Protein AF-A0ABD0WJK1-F1 (afdb_monomer)

pLDDT: mean 89.74, std 15.68, range [35.78, 98.94]

Nearest PDB structures (foldseek):
  4qwt-assembly2_B  TM=9.162E-01  e=4.579E-15  Plexaura homomalla
  4qwt-assembly1_A  TM=9.170E-01  e=8.207E-15  Plexaura homomalla
  3fg3-assembly2_B  TM=9.161E-01  e=9.126E-15  Plexaura homomalla
  8ghc-assembly1_A  TM=8.990E-01  e=7.226E-14  Homo sapiens
  8ghb-assembly1_A  TM=8.952E-01  e=1.228E-13  Homo sapiens

InterPro domains:
  IPR001024 PLAT/LH2 domain [PF01477] (22-124)
  IPR001024 PLAT/LH2 domain [PS50095] (20-136)
  IPR001024 PLAT/LH2 domain [SM00308] (20-133)
  IPR001885 Lipoxygenase, mammalian [PR00467] (29-46)
  IPR001885 Lipoxygenase, mammalian [PR00467] (79-98)
  IPR001885 Lipoxygenase, mammalian [PR00467] (155-169)
  IPR013819 Lipoxygenase, C-terminal [PS51393] (136-208)
  IPR036226 Lipoxigenase, C-terminal domain superfamily [SSF48484] (129-203)
  IPR036392 PLAT/LH2 domain superfamily [SSF49723] (19-128)
  IPR042062 Lipoxygenase, vertebrates, PLAT domain [cd01753] (20-133)
  IPR052970 Inner ear hair cell lipoxygenase homology domain-containing protein [PTHR45901] (19-122)

Organism: Umbra pygmaea (NCBI:txid75934)

Structure (mmCIF, N/CA/C/O backbone):
data_AF-A0ABD0WJK1-F1
#
_entry.id   AF-A0ABD0WJK1-F1
#
loop_
_atom_site.group_PDB
_atom_site.id
_atom_site.type_symbol
_atom_site.label_atom_id
_atom_site.label_alt_id
_atom_site.label_comp_id
_atom_site.label_asym_id
_atom_site.label_entity_id
_atom_site.label_seq_id
_atom_site.pdbx_PDB_ins_code
_atom_site.Cartn_x
_atom_site.Cartn_y
_atom_site.Cartn_z
_atom_site.occupancy
_atom_site.B_iso_or_equiv
_atom_site.auth_seq_id
_atom_site.auth_comp_id
_atom_site.auth_asym_id
_atom_site.auth_atom_id
_atom_site.pdbx_PDB_model_num
ATOM 1 N N . MET A 1 1 ? 28.583 21.537 18.495 1.00 35.78 1 MET A N 1
ATOM 2 C CA . MET A 1 1 ? 27.558 22.544 18.817 1.00 35.78 1 MET A CA 1
ATOM 3 C C . MET A 1 1 ? 26.371 22.174 17.958 1.00 35.78 1 MET A C 1
ATOM 5 O O . MET A 1 1 ? 26.466 22.276 16.746 1.00 35.78 1 MET A O 1
ATOM 9 N N . ILE A 1 2 ? 25.404 21.503 18.573 1.00 39.75 2 ILE A N 1
ATOM 10 C CA . ILE A 1 2 ? 24.250 20.910 17.902 1.00 39.75 2 ILE A CA 1
ATOM 11 C C . ILE A 1 2 ? 23.188 22.002 17.962 1.00 39.75 2 ILE A C 1
ATOM 13 O O . ILE A 1 2 ? 22.812 22.397 19.062 1.00 39.75 2 ILE A O 1
ATOM 17 N N . GLU A 1 3 ? 22.802 22.563 16.821 1.00 36.00 3 GLU A N 1
ATOM 18 C CA . GLU A 1 3 ? 21.609 23.402 16.768 1.00 36.00 3 GLU A CA 1
ATOM 19 C C . GLU A 1 3 ? 20.411 22.456 16.754 1.00 36.00 3 GLU A C 1
ATOM 21 O O . GLU A 1 3 ? 20.179 21.724 15.791 1.00 36.00 3 GLU A O 1
ATOM 26 N N . GLU A 1 4 ? 19.710 22.408 17.885 1.00 40.28 4 GLU A N 1
ATOM 27 C CA . GLU A 1 4 ? 18.357 21.879 17.964 1.00 40.28 4 GLU A CA 1
ATOM 28 C C . GLU A 1 4 ? 17.504 22.694 16.991 1.00 40.28 4 GLU A C 1
ATOM 30 O O . GLU A 1 4 ? 17.294 23.892 17.179 1.00 40.28 4 GLU A O 1
ATOM 35 N N . VAL A 1 5 ? 17.062 22.058 15.908 1.00 48.38 5 VAL A N 1
ATOM 36 C CA . VAL A 1 5 ? 16.078 22.661 15.015 1.00 48.38 5 VAL A CA 1
ATOM 37 C C . VAL A 1 5 ? 14.759 22.660 15.776 1.00 48.38 5 VAL A C 1
ATOM 39 O O . VAL A 1 5 ? 14.106 21.628 15.931 1.00 48.38 5 VAL A O 1
ATOM 42 N N . GLU A 1 6 ? 14.428 23.825 16.317 1.00 37.59 6 GLU A N 1
ATOM 43 C CA . GLU A 1 6 ? 13.176 24.121 16.992 1.00 37.59 6 GLU A CA 1
ATOM 44 C C . GLU A 1 6 ? 12.012 23.798 16.043 1.00 37.59 6 GLU A C 1
ATOM 46 O O . GLU A 1 6 ? 11.895 24.354 14.952 1.00 37.59 6 GLU A O 1
ATOM 51 N N . ASN A 1 7 ? 11.190 22.825 16.439 1.00 41.41 7 ASN A N 1
ATOM 52 C CA . ASN A 1 7 ? 10.003 22.391 15.712 1.00 41.41 7 ASN A CA 1
ATOM 53 C C . ASN A 1 7 ? 8.966 23.532 15.738 1.00 41.41 7 ASN A C 1
ATOM 55 O O . ASN A 1 7 ? 8.460 23.842 16.823 1.00 41.41 7 ASN A O 1
ATOM 59 N N . PRO A 1 8 ? 8.650 24.191 14.607 1.00 44.12 8 PRO A N 1
ATOM 60 C CA . PRO A 1 8 ? 7.756 25.335 14.622 1.00 44.12 8 PRO A CA 1
ATOM 61 C C . PRO A 1 8 ? 6.314 24.853 14.824 1.00 44.12 8 PRO A C 1
ATOM 63 O O . PRO A 1 8 ? 5.726 24.212 13.962 1.00 44.12 8 PRO A O 1
ATOM 66 N N . GLU A 1 9 ? 5.763 25.173 15.994 1.00 42.53 9 GLU A N 1
ATOM 67 C CA . GLU A 1 9 ? 4.328 25.270 16.282 1.00 42.53 9 GLU A CA 1
ATOM 68 C C . GLU A 1 9 ? 3.453 24.039 15.944 1.00 42.53 9 GLU A C 1
ATOM 70 O O . GLU A 1 9 ? 2.775 23.946 14.927 1.00 42.53 9 GLU A O 1
ATOM 75 N N . GLY A 1 10 ? 3.316 23.140 16.921 1.00 40.31 10 GLY A N 1
ATOM 76 C CA . GLY A 1 10 ? 2.085 23.134 17.723 1.00 40.31 10 GLY A CA 1
ATOM 77 C C . GLY A 1 10 ? 0.726 22.906 17.042 1.00 40.31 10 GLY A C 1
ATOM 78 O O . GLY A 1 10 ? -0.287 23.262 17.641 1.00 40.31 10 GLY A O 1
ATOM 79 N N . ALA A 1 11 ? 0.636 22.273 15.873 1.00 38.97 11 ALA A N 1
ATOM 80 C CA . ALA A 1 11 ? -0.632 21.710 15.403 1.00 38.97 11 ALA A CA 1
ATOM 81 C C . ALA A 1 11 ? -0.920 20.393 16.144 1.00 38.97 11 ALA A C 1
ATOM 83 O O . ALA A 1 11 ? -0.820 19.301 15.586 1.00 38.97 11 ALA A O 1
ATOM 84 N N . ARG A 1 12 ? -1.255 20.488 17.436 1.00 44.84 12 ARG A N 1
ATOM 85 C CA . ARG A 1 12 ? -1.846 19.367 18.169 1.00 44.84 12 ARG A CA 1
ATOM 86 C C . ARG A 1 12 ? -3.175 19.071 17.480 1.00 44.84 12 ARG A C 1
ATOM 88 O O . ARG A 1 12 ? -4.106 19.873 17.569 1.00 44.84 12 ARG A O 1
ATOM 95 N N . SER A 1 13 ? -3.229 17.965 16.739 1.00 48.16 13 SER A N 1
ATOM 96 C CA . SER A 1 13 ? -4.471 17.375 16.238 1.00 48.16 13 SER A CA 1
ATOM 97 C C . SER A 1 13 ? -5.515 17.463 17.352 1.00 48.16 13 SER A C 1
ATOM 99 O O . SER A 1 13 ? -5.144 17.218 18.504 1.00 48.16 13 SER A O 1
ATOM 101 N N . PRO A 1 14 ? -6.774 17.853 17.080 1.00 49.84 14 PRO A N 1
ATOM 102 C CA . PRO A 1 14 ? -7.757 17.960 18.148 1.00 49.84 14 PRO A CA 1
ATOM 103 C C . PRO A 1 14 ? -7.774 16.631 18.907 1.00 49.84 14 PRO A C 1
ATOM 105 O O . PRO A 1 14 ? -7.831 15.581 18.265 1.00 49.84 14 PRO A O 1
ATOM 108 N N . ASP A 1 15 ? -7.661 16.680 20.239 1.00 62.06 15 ASP A N 1
ATOM 109 C CA . ASP A 1 15 ? -7.730 15.504 21.114 1.00 62.06 15 ASP A CA 1
ATOM 110 C C . ASP A 1 15 ? -9.172 14.954 21.051 1.00 62.06 15 ASP A C 1
ATOM 112 O O . ASP A 1 15 ? -9.976 15.118 21.972 1.00 62.06 15 ASP A O 1
ATOM 116 N N . TYR A 1 16 ? -9.552 14.360 19.917 1.00 63.91 16 TYR A N 1
ATOM 117 C CA . TYR A 1 16 ? -10.787 13.610 19.789 1.00 63.91 16 TYR A CA 1
ATOM 118 C C . TYR A 1 16 ? -10.615 12.326 20.601 1.00 63.91 16 TYR A C 1
ATOM 120 O O . TYR A 1 16 ? -9.619 11.617 20.430 1.00 63.91 16 TYR A O 1
ATOM 128 N N . PRO A 1 17 ? -11.550 12.006 21.508 1.00 82.38 17 PRO A N 1
ATOM 129 C CA . PRO A 1 17 ? -11.426 10.813 22.327 1.00 82.38 17 PRO A CA 1
ATOM 130 C C . PRO A 1 17 ? -11.389 9.569 21.430 1.00 82.38 17 PRO A C 1
ATOM 132 O O . PRO A 1 17 ? -12.274 9.366 20.599 1.00 82.38 17 PRO A O 1
ATOM 135 N N . CYS A 1 18 ? -10.364 8.730 21.612 1.00 87.56 18 CYS A N 1
ATOM 136 C CA . CYS A 1 18 ? -10.243 7.445 20.927 1.00 87.56 18 CYS A CA 1
ATOM 137 C C . CYS A 1 18 ? -11.408 6.539 21.342 1.00 87.56 18 CYS A C 1
ATOM 139 O O . CYS A 1 18 ? -11.415 5.982 22.441 1.00 87.56 18 CYS A O 1
ATOM 141 N N . GLN A 1 19 ? -12.415 6.416 20.478 1.00 90.50 19 GLN A N 1
ATOM 142 C CA . GLN A 1 19 ? -13.594 5.596 20.749 1.00 90.50 19 GLN A CA 1
ATOM 143 C C . GLN A 1 19 ? -13.359 4.133 20.352 1.00 90.50 19 GLN A C 1
ATOM 145 O O . GLN A 1 19 ? -13.916 3.220 20.963 1.00 90.50 19 GLN A O 1
ATOM 150 N N . MET A 1 20 ? -12.551 3.903 19.317 1.00 95.00 20 MET A N 1
A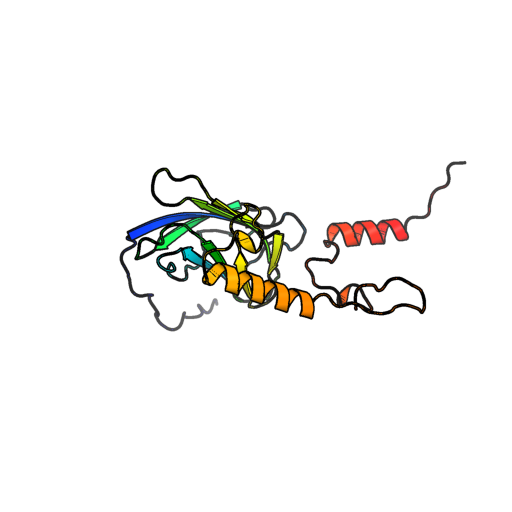TOM 151 C CA . MET A 1 20 ? -12.253 2.584 18.762 1.00 95.00 20 MET A CA 1
ATOM 152 C C . MET A 1 20 ? -10.740 2.457 18.531 1.00 95.00 20 MET A C 1
ATOM 154 O O . MET A 1 20 ? -10.181 3.240 17.767 1.00 95.00 20 MET A O 1
ATOM 158 N N . GLU A 1 21 ? -10.092 1.468 19.154 1.00 96.94 21 GLU A N 1
ATOM 159 C CA . GLU A 1 21 ? -8.669 1.146 18.944 1.00 96.94 21 GLU A CA 1
ATOM 160 C C . GLU A 1 21 ? -8.535 -0.058 17.997 1.00 96.94 21 GLU A C 1
ATOM 162 O O . GLU A 1 21 ? -9.055 -1.142 18.271 1.00 96.94 21 GLU A O 1
ATOM 167 N N . TYR A 1 22 ? -7.816 0.128 16.894 1.00 98.31 22 TYR A N 1
ATOM 168 C CA . TYR A 1 22 ? -7.462 -0.911 15.932 1.00 98.31 22 TYR A CA 1
ATOM 169 C C . TYR A 1 22 ? -5.986 -1.257 16.104 1.00 98.31 22 TYR A C 1
ATOM 171 O O . TYR A 1 22 ? -5.146 -0.358 16.193 1.00 98.31 22 TYR A O 1
ATOM 179 N N . LYS A 1 23 ? -5.655 -2.550 16.101 1.00 98.50 23 LYS A N 1
ATOM 180 C CA . LYS A 1 23 ? -4.252 -2.978 16.014 1.00 98.50 23 LYS A CA 1
ATOM 181 C C . LYS A 1 23 ? -3.894 -3.143 14.549 1.00 98.50 23 LYS A C 1
ATOM 183 O O . LYS A 1 23 ? -4.594 -3.857 13.829 1.00 98.50 23 LYS A O 1
ATOM 188 N N . VAL A 1 24 ? -2.841 -2.468 14.121 1.00 98.81 24 VAL A N 1
ATOM 189 C CA . VAL A 1 24 ? -2.378 -2.462 12.737 1.00 98.81 24 VAL A CA 1
ATOM 190 C C . VAL A 1 24 ? -0.992 -3.072 12.696 1.00 98.81 24 VAL A C 1
ATOM 192 O O . VAL A 1 24 ? -0.121 -2.605 13.413 1.00 98.81 24 VAL A O 1
ATOM 195 N N . THR A 1 25 ? -0.781 -4.063 11.839 1.00 98.88 25 THR A N 1
ATOM 196 C CA . THR A 1 25 ? 0.551 -4.613 11.572 1.00 98.88 25 THR A CA 1
ATOM 197 C C . THR A 1 25 ? 0.947 -4.265 10.148 1.00 98.88 25 THR A C 1
ATOM 199 O O . THR A 1 25 ? 0.184 -4.530 9.217 1.00 98.88 25 THR A O 1
ATOM 202 N N . VAL A 1 26 ? 2.139 -3.713 9.947 1.00 98.88 26 VAL A N 1
ATOM 203 C CA . VAL A 1 26 ? 2.673 -3.384 8.621 1.00 98.88 26 VAL A CA 1
ATOM 204 C C . VAL A 1 26 ? 3.904 -4.235 8.350 1.00 98.88 26 VAL A C 1
ATOM 206 O O . VAL A 1 26 ? 4.831 -4.271 9.149 1.00 98.88 26 VAL A O 1
ATOM 209 N N . ALA A 1 27 ? 3.925 -4.927 7.213 1.00 98.81 27 ALA A N 1
ATOM 210 C CA . ALA A 1 27 ? 5.060 -5.750 6.816 1.00 98.81 27 ALA A CA 1
ATOM 211 C C . ALA A 1 27 ? 5.844 -5.099 5.675 1.00 98.81 27 ALA A C 1
ATOM 213 O O . ALA A 1 27 ? 5.331 -4.937 4.565 1.00 98.81 27 ALA A O 1
ATOM 214 N N . THR A 1 28 ? 7.121 -4.819 5.916 1.00 98.81 28 THR A N 1
ATOM 215 C CA . THR A 1 28 ? 8.045 -4.238 4.932 1.00 98.81 28 THR A CA 1
ATOM 216 C C . THR A 1 28 ? 8.764 -5.333 4.144 1.00 98.81 28 THR A C 1
ATOM 218 O O . THR A 1 28 ? 9.000 -6.428 4.659 1.00 98.81 28 THR A O 1
ATOM 221 N N . GLY A 1 29 ? 9.062 -5.085 2.866 1.00 97.88 29 GLY A N 1
ATOM 222 C CA . GLY A 1 29 ? 9.718 -6.024 1.952 1.00 97.88 29 GLY A CA 1
ATOM 223 C C . GLY A 1 29 ? 11.079 -6.499 2.438 1.00 97.88 29 GLY A C 1
ATOM 224 O O . GLY A 1 29 ? 11.726 -5.837 3.240 1.00 97.88 29 GLY A O 1
ATOM 225 N N . THR A 1 30 ? 11.539 -7.639 1.933 1.00 96.06 30 THR A N 1
ATOM 226 C CA . THR A 1 30 ? 12.822 -8.242 2.328 1.00 96.06 30 THR A CA 1
ATOM 227 C C . THR A 1 30 ? 13.960 -7.961 1.356 1.00 96.06 30 THR A C 1
ATOM 229 O O . THR A 1 30 ? 15.092 -8.315 1.671 1.00 96.06 30 THR A O 1
ATOM 232 N N . SER A 1 31 ? 13.681 -7.366 0.198 1.00 92.75 31 SER A N 1
ATOM 233 C CA . SER A 1 31 ? 14.684 -7.027 -0.815 1.00 92.75 31 SER A CA 1
ATOM 234 C C . SER A 1 31 ? 15.557 -5.854 -0.355 1.00 92.75 31 SER A C 1
ATOM 236 O O . SER A 1 31 ? 15.192 -5.110 0.556 1.00 92.75 31 SER A O 1
ATOM 238 N N . GLU A 1 32 ? 16.729 -5.673 -0.956 1.00 90.81 32 GLU A N 1
ATOM 239 C CA . GLU A 1 32 ? 17.551 -4.485 -0.702 1.00 90.81 32 GLU A CA 1
ATOM 240 C C . GLU A 1 32 ? 16.777 -3.183 -0.943 1.00 90.81 32 GLU A C 1
ATOM 242 O O . GLU A 1 32 ? 15.991 -3.077 -1.884 1.00 90.81 32 GLU A O 1
ATOM 247 N N . TYR A 1 33 ? 17.020 -2.188 -0.082 1.00 92.69 33 TYR A N 1
ATOM 248 C CA . TYR A 1 33 ? 16.379 -0.865 -0.117 1.00 92.69 33 TYR A CA 1
ATOM 249 C C . TYR A 1 33 ? 14.848 -0.882 -0.019 1.00 92.69 33 TYR A C 1
ATOM 251 O O . TYR A 1 33 ? 14.195 0.070 -0.425 1.00 92.69 33 TYR A O 1
ATOM 259 N N . SER A 1 34 ? 14.262 -1.952 0.521 1.00 96.38 34 SER A N 1
ATOM 260 C CA . SER A 1 34 ? 12.817 -2.045 0.740 1.00 96.38 34 SER A CA 1
ATOM 261 C C . SER A 1 34 ? 12.310 -1.233 1.932 1.00 96.38 34 SER A C 1
ATOM 263 O O . SER A 1 34 ? 11.103 -1.021 2.020 1.00 96.38 34 SER A O 1
ATOM 265 N N . GLY A 1 35 ? 13.193 -0.863 2.864 1.00 97.56 35 GLY A N 1
ATOM 266 C CA . GLY A 1 35 ? 12.863 -0.098 4.066 1.00 97.56 35 GLY A CA 1
ATOM 267 C C . GLY A 1 35 ? 12.898 1.410 3.845 1.00 97.56 35 GLY A C 1
ATOM 268 O O . GLY A 1 35 ? 13.436 1.872 2.845 1.00 97.56 35 GLY A O 1
ATOM 269 N N . THR A 1 36 ? 12.337 2.159 4.793 1.00 97.62 36 THR A N 1
ATOM 270 C CA . THR A 1 36 ? 12.160 3.616 4.691 1.00 97.62 36 THR A CA 1
ATOM 271 C C . THR A 1 36 ? 12.408 4.312 6.021 1.00 97.62 36 THR A C 1
ATOM 273 O O . THR A 1 36 ? 12.036 3.787 7.064 1.00 97.62 36 THR A O 1
ATOM 276 N N . ASN A 1 37 ? 12.968 5.521 5.967 1.00 96.12 37 ASN A N 1
ATOM 277 C CA . ASN A 1 37 ? 13.003 6.469 7.091 1.00 96.12 37 ASN A CA 1
ATOM 278 C C . ASN A 1 37 ? 12.019 7.643 6.901 1.00 96.12 37 ASN A C 1
ATOM 280 O O . ASN A 1 37 ? 12.018 8.595 7.681 1.00 96.12 37 ASN A O 1
ATOM 284 N N . ASN A 1 38 ? 11.230 7.623 5.825 1.00 97.19 38 ASN A N 1
ATOM 285 C CA . ASN A 1 38 ? 10.188 8.604 5.551 1.00 97.19 38 ASN A CA 1
ATOM 286 C C . ASN A 1 38 ? 8.924 8.349 6.377 1.00 97.19 38 ASN A C 1
ATOM 288 O O . ASN A 1 38 ? 8.666 7.233 6.824 1.00 97.19 38 ASN A O 1
ATOM 292 N N . TYR A 1 39 ? 8.107 9.389 6.538 1.00 97.69 39 TYR A N 1
ATOM 293 C CA . TYR A 1 39 ? 6.878 9.308 7.314 1.00 97.69 39 TYR A CA 1
ATOM 294 C C . TYR A 1 39 ? 5.829 8.463 6.607 1.00 97.69 39 TYR A C 1
ATOM 296 O O . TYR A 1 39 ? 5.482 8.727 5.452 1.00 97.69 39 TYR A O 1
ATOM 304 N N . ILE A 1 40 ? 5.274 7.494 7.333 1.00 98.56 40 ILE A N 1
ATOM 305 C CA . ILE A 1 40 ? 4.140 6.695 6.883 1.00 98.56 40 ILE A CA 1
ATOM 306 C C . ILE A 1 40 ? 2.917 7.083 7.699 1.00 98.56 40 ILE A C 1
ATOM 308 O O . ILE A 1 40 ? 2.896 6.975 8.923 1.00 98.56 40 ILE A O 1
ATOM 312 N N . TYR A 1 41 ? 1.872 7.511 7.006 1.00 98.75 41 TYR A N 1
ATOM 313 C CA . TYR A 1 41 ? 0.573 7.752 7.606 1.00 98.75 41 TYR A CA 1
ATOM 314 C C . TYR A 1 41 ? -0.420 6.698 7.154 1.00 98.75 41 TYR A C 1
ATOM 316 O O . TYR A 1 41 ? -0.388 6.247 6.008 1.00 98.75 41 TYR A O 1
ATOM 324 N N . ILE A 1 42 ? -1.354 6.372 8.038 1.00 98.88 42 ILE A N 1
ATOM 325 C CA . ILE A 1 42 ? -2.463 5.475 7.755 1.00 98.88 42 ILE A CA 1
ATOM 326 C C . ILE A 1 42 ? -3.806 6.168 7.984 1.00 98.88 42 ILE A C 1
ATOM 328 O O . ILE A 1 42 ? -3.967 7.022 8.858 1.00 98.88 42 ILE A O 1
ATOM 332 N N . THR A 1 43 ? -4.798 5.779 7.191 1.00 98.81 43 THR A N 1
ATOM 333 C CA . THR A 1 43 ? -6.212 6.069 7.438 1.00 98.81 43 THR A CA 1
ATOM 334 C C . THR A 1 43 ? -7.029 4.811 7.171 1.00 98.81 43 THR A C 1
ATOM 336 O O . THR A 1 43 ? -6.925 4.206 6.101 1.00 98.81 43 THR A O 1
ATOM 339 N N . LEU A 1 44 ? -7.846 4.407 8.141 1.00 98.75 44 LEU A N 1
ATOM 340 C CA . LEU A 1 44 ? -8.752 3.269 8.019 1.00 98.75 44 LEU A CA 1
ATOM 341 C C . LEU A 1 44 ? -10.081 3.755 7.444 1.00 98.75 44 LEU A C 1
ATOM 343 O O . LEU A 1 44 ? -10.719 4.636 8.015 1.00 98.75 44 LEU A O 1
ATOM 347 N N . VAL A 1 45 ? -10.514 3.186 6.321 1.00 98.50 45 VAL A N 1
ATOM 348 C CA . VAL A 1 45 ? -11.741 3.597 5.628 1.00 98.50 45 VAL A CA 1
ATOM 349 C C . VAL A 1 45 ? -12.785 2.501 5.785 1.00 98.50 45 VAL A C 1
ATOM 351 O O . VAL A 1 45 ? -12.642 1.418 5.215 1.00 98.50 45 VAL A O 1
ATOM 354 N N . GLY A 1 46 ? -13.845 2.777 6.540 1.00 97.50 46 GLY A N 1
ATOM 355 C CA . GLY A 1 46 ? -14.981 1.878 6.721 1.00 97.50 46 GLY A CA 1
ATOM 356 C C . GLY A 1 46 ? -16.255 2.362 6.031 1.00 97.50 46 GLY A C 1
ATOM 357 O O . GLY A 1 46 ? -16.300 3.420 5.399 1.00 97.50 46 GLY A O 1
ATOM 358 N N . GLU A 1 47 ? -17.321 1.574 6.148 1.00 96.38 47 GLU A N 1
ATOM 359 C CA . GLU A 1 47 ? -18.640 1.925 5.603 1.00 96.38 47 GLU A CA 1
ATOM 360 C C . GLU A 1 47 ? -19.249 3.180 6.241 1.00 96.38 47 GLU A C 1
ATOM 362 O O . GLU A 1 47 ? -19.987 3.908 5.577 1.00 96.38 47 GLU A O 1
ATOM 367 N N . LYS A 1 48 ? -18.957 3.433 7.521 1.00 96.25 48 LYS A N 1
ATOM 368 C CA . LYS A 1 48 ? -19.570 4.519 8.304 1.00 96.25 48 LYS A CA 1
ATOM 369 C C . LYS A 1 48 ? -18.712 5.780 8.388 1.00 96.25 48 LYS A C 1
ATOM 371 O O . LYS A 1 48 ? -19.179 6.785 8.913 1.00 96.25 48 LYS A O 1
ATOM 376 N N . GLY A 1 49 ? -17.482 5.738 7.887 1.00 96.19 49 GLY A N 1
ATOM 377 C CA . GLY A 1 49 ? -16.563 6.867 7.947 1.00 96.19 49 GLY A CA 1
ATOM 378 C C . GLY A 1 49 ? -15.108 6.446 7.816 1.00 96.19 49 GLY A C 1
ATOM 379 O O . GLY A 1 49 ? -14.800 5.322 7.422 1.00 96.19 49 GLY A O 1
ATOM 380 N N . GLU A 1 50 ? -14.218 7.373 8.137 1.00 98.06 50 GLU A N 1
ATOM 381 C CA . GLU A 1 50 ? -12.770 7.190 8.079 1.00 98.06 50 GLU A CA 1
ATOM 382 C C . GLU A 1 50 ? -12.186 7.515 9.451 1.00 98.06 50 GLU A C 1
ATOM 384 O O . GLU A 1 50 ? -12.737 8.358 10.162 1.00 98.06 50 GLU A O 1
ATOM 389 N N . SER A 1 51 ? -11.108 6.831 9.834 1.00 98.19 51 SER A N 1
ATOM 390 C CA . SER A 1 51 ? -10.334 7.239 11.005 1.00 98.19 51 SER A CA 1
ATOM 391 C C . SER A 1 51 ? -9.653 8.580 10.742 1.00 98.19 51 SER A C 1
ATOM 393 O O . SER A 1 51 ? -9.551 9.052 9.607 1.00 98.19 51 SER A O 1
ATOM 395 N N . GLU A 1 52 ? -9.097 9.167 11.789 1.00 97.06 52 GLU A N 1
ATOM 396 C CA . GLU A 1 52 ? -8.117 10.228 11.646 1.00 97.06 52 GLU A CA 1
ATOM 397 C C . GLU A 1 52 ? -6.881 9.725 10.874 1.00 97.06 52 GLU A C 1
ATOM 399 O O . GLU A 1 52 ? -6.574 8.526 10.847 1.00 97.06 52 GLU A O 1
ATOM 404 N N . LYS A 1 53 ? -6.162 10.656 10.235 1.00 97.69 53 LYS A N 1
ATOM 405 C CA . LYS A 1 53 ? -4.847 10.379 9.648 1.00 97.69 53 LYS A CA 1
ATOM 406 C C . LYS A 1 53 ? -3.843 10.218 10.788 1.00 97.69 53 LYS A C 1
ATOM 408 O O . LYS A 1 53 ? -3.546 11.183 11.489 1.00 97.69 53 LYS A O 1
ATOM 413 N N . THR A 1 54 ? -3.324 9.010 10.963 1.00 98.12 54 THR A N 1
ATOM 414 C CA . THR A 1 54 ? -2.395 8.666 12.045 1.00 98.12 54 THR A CA 1
ATOM 415 C C . THR A 1 54 ? -1.003 8.454 11.473 1.00 98.12 54 THR A C 1
ATOM 417 O O . THR A 1 54 ? -0.855 7.714 10.503 1.00 98.12 54 THR A O 1
ATOM 420 N N . ILE A 1 55 ? 0.007 9.105 12.052 1.00 97.94 55 ILE A N 1
ATOM 421 C CA . ILE A 1 55 ? 1.408 8.777 11.776 1.00 97.94 55 ILE A CA 1
ATOM 422 C C . ILE A 1 55 ? 1.743 7.444 12.447 1.00 97.94 55 ILE A C 1
ATOM 424 O O . ILE A 1 55 ? 1.381 7.222 13.603 1.00 97.94 55 ILE A O 1
ATOM 428 N N . LEU A 1 56 ? 2.372 6.544 11.703 1.00 98.31 56 LEU A N 1
ATOM 429 C CA . LEU A 1 56 ? 2.858 5.276 12.220 1.00 98.31 56 LEU A CA 1
ATOM 430 C C . LEU A 1 56 ? 4.303 5.469 12.671 1.00 98.31 56 LEU A C 1
ATOM 432 O O . LEU A 1 56 ? 5.195 5.579 11.835 1.00 98.31 56 LEU A O 1
ATOM 436 N N . ASP A 1 57 ? 4.487 5.579 13.981 1.00 96.56 57 ASP A N 1
ATOM 437 C CA . ASP A 1 57 ? 5.774 5.885 14.597 1.00 96.56 57 ASP A CA 1
ATOM 438 C C . ASP A 1 57 ? 5.824 5.257 15.995 1.00 96.56 57 ASP A C 1
ATOM 440 O O . ASP A 1 57 ? 4.974 5.530 16.852 1.00 96.56 57 ASP A O 1
ATOM 444 N N . ASN A 1 58 ? 6.791 4.375 16.201 1.00 94.31 58 ASN A N 1
ATOM 445 C CA . ASN A 1 58 ? 7.112 3.724 17.457 1.00 94.31 58 ASN A CA 1
ATOM 446 C C . ASN A 1 58 ? 8.492 4.189 17.942 1.00 94.31 58 ASN A C 1
ATOM 448 O O . ASN A 1 58 ? 9.350 4.587 17.158 1.00 94.31 58 ASN A O 1
ATOM 452 N N . PRO A 1 59 ? 8.788 4.060 19.246 1.00 92.38 59 PRO A N 1
ATOM 453 C CA . PRO A 1 59 ? 10.149 4.249 19.724 1.00 92.38 59 PRO A CA 1
ATOM 454 C C . PRO A 1 59 ? 11.110 3.252 19.055 1.00 92.38 59 PRO A C 1
ATOM 456 O O . PRO A 1 59 ? 11.039 2.050 19.313 1.00 92.38 59 PRO A O 1
ATOM 459 N N . GLY A 1 60 ? 12.042 3.754 18.245 1.00 92.06 60 GLY A N 1
ATOM 460 C CA . GLY A 1 60 ? 13.060 2.940 17.585 1.00 92.06 60 GLY A CA 1
ATOM 461 C C . GLY A 1 60 ? 13.088 3.151 16.077 1.00 92.06 60 GLY A C 1
ATOM 462 O O . GLY A 1 60 ? 12.925 4.269 15.602 1.00 92.06 60 GLY A O 1
ATOM 463 N N . LEU A 1 61 ? 13.381 2.077 15.343 1.00 92.88 61 LEU A N 1
ATOM 464 C CA . LEU A 1 61 ? 13.384 2.071 13.885 1.00 92.88 61 LEU A CA 1
ATOM 465 C C . LEU A 1 61 ? 12.159 1.304 13.394 1.00 92.88 61 LEU A C 1
ATOM 467 O O . LEU A 1 61 ? 12.079 0.093 13.599 1.00 92.88 61 LEU A O 1
ATOM 471 N N . ASP A 1 62 ? 11.251 2.000 12.725 1.00 96.94 62 ASP A N 1
ATOM 472 C CA . ASP A 1 62 ? 10.130 1.397 12.012 1.00 96.94 62 ASP A CA 1
ATOM 473 C C . ASP A 1 62 ? 10.491 1.104 10.553 1.00 96.94 62 ASP A C 1
ATOM 475 O O . ASP A 1 62 ? 11.468 1.627 10.012 1.00 96.94 62 ASP A O 1
ATOM 479 N N . PHE A 1 63 ? 9.696 0.254 9.901 1.00 98.19 63 PHE A N 1
ATOM 480 C CA . PHE A 1 63 ? 9.750 0.001 8.460 1.00 98.19 63 PHE A CA 1
ATOM 481 C C . PHE A 1 63 ? 11.132 -0.402 7.942 1.00 98.19 63 PHE A C 1
ATOM 483 O O . PHE A 1 63 ? 11.485 -0.155 6.784 1.00 98.19 63 PHE A O 1
ATOM 490 N N . CYS A 1 64 ? 11.921 -1.064 8.786 1.00 98.00 64 CYS A N 1
ATOM 491 C CA . CYS A 1 64 ? 13.192 -1.632 8.373 1.00 98.00 64 CYS A CA 1
ATOM 492 C C . CYS A 1 64 ? 12.971 -2.727 7.323 1.00 98.00 64 CYS A C 1
ATOM 494 O O . CYS A 1 64 ? 11.928 -3.385 7.266 1.00 98.00 64 CYS A O 1
ATOM 496 N N . ARG A 1 65 ? 13.992 -2.974 6.498 1.00 97.44 65 ARG A N 1
ATOM 497 C CA . ARG A 1 65 ? 13.996 -4.105 5.563 1.00 97.44 65 ARG A CA 1
ATOM 498 C C . ARG A 1 65 ? 13.627 -5.398 6.304 1.00 97.44 65 ARG A C 1
ATOM 500 O O . ARG A 1 65 ? 14.291 -5.792 7.257 1.00 97.44 65 ARG A O 1
ATOM 507 N N . GLY A 1 66 ? 12.578 -6.065 5.834 1.00 97.94 66 GLY A N 1
ATOM 508 C CA . GLY A 1 66 ? 12.062 -7.326 6.365 1.00 97.94 66 GLY A CA 1
ATOM 509 C C . GLY A 1 66 ? 11.236 -7.208 7.647 1.00 97.94 66 GLY A C 1
ATOM 510 O O . GLY A 1 66 ? 10.693 -8.226 8.082 1.00 97.94 66 GLY A O 1
ATOM 511 N N . ALA A 1 67 ? 11.105 -6.008 8.216 1.00 98.25 67 ALA A N 1
ATOM 512 C CA . ALA A 1 67 ? 10.398 -5.779 9.466 1.00 98.25 67 ALA A CA 1
ATOM 513 C C . A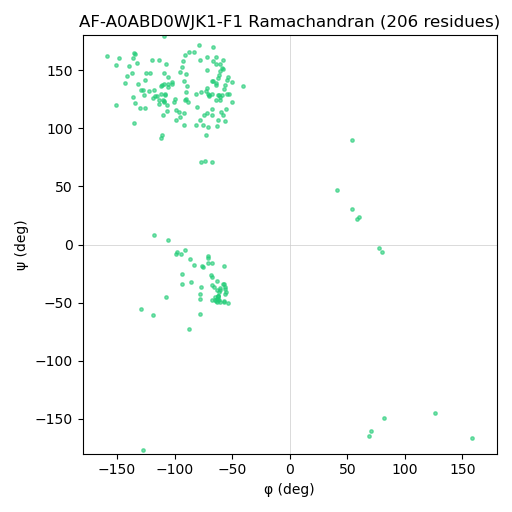LA A 1 67 ? 8.890 -6.035 9.352 1.00 98.25 67 ALA A C 1
ATOM 515 O O . ALA A 1 67 ? 8.292 -6.038 8.263 1.00 98.25 67 ALA A O 1
ATOM 516 N N . VAL A 1 68 ? 8.305 -6.292 10.517 1.00 98.56 68 VAL A N 1
ATOM 517 C CA . VAL A 1 68 ? 6.873 -6.439 10.747 1.00 98.56 68 VAL A CA 1
ATOM 518 C C . VAL A 1 68 ? 6.577 -5.644 12.009 1.00 98.56 68 VAL A C 1
ATOM 520 O O . VAL A 1 68 ? 6.927 -6.083 13.103 1.00 98.56 68 VAL A O 1
ATOM 523 N N . ASP A 1 69 ? 5.981 -4.474 11.827 1.00 98.69 69 ASP A N 1
ATOM 524 C CA . ASP A 1 69 ? 5.843 -3.462 12.868 1.00 98.69 69 ASP A CA 1
ATOM 525 C C . ASP A 1 69 ? 4.370 -3.323 13.270 1.00 98.69 69 ASP A C 1
ATOM 527 O O . ASP A 1 69 ? 3.481 -3.313 12.411 1.00 98.69 69 ASP A O 1
ATOM 531 N N . ASP A 1 70 ? 4.107 -3.244 14.575 1.00 98.44 70 ASP A N 1
ATOM 532 C CA . ASP A 1 70 ? 2.763 -3.158 15.148 1.00 98.44 70 ASP A CA 1
ATOM 533 C C . ASP A 1 70 ? 2.464 -1.746 15.659 1.00 98.44 70 ASP A C 1
ATOM 535 O O . ASP A 1 70 ? 3.275 -1.121 16.341 1.00 98.44 70 ASP A O 1
ATOM 539 N N . TYR A 1 71 ? 1.249 -1.274 15.396 1.00 98.56 71 TYR A N 1
ATOM 540 C CA . TYR A 1 71 ? 0.776 0.058 15.747 1.00 98.56 71 TYR A CA 1
ATOM 541 C C . TYR A 1 71 ? -0.636 0.016 16.317 1.00 98.56 71 TYR A C 1
ATOM 543 O O . TYR A 1 71 ? -1.423 -0.911 16.088 1.00 98.56 71 TYR A O 1
ATOM 551 N N . LYS A 1 72 ? -0.982 1.088 17.026 1.00 97.50 72 LYS A N 1
ATOM 552 C CA . LYS A 1 72 ? -2.344 1.366 17.471 1.00 97.50 72 LYS A CA 1
ATOM 553 C C . LYS A 1 72 ? -2.898 2.539 16.685 1.00 97.50 72 LYS A C 1
ATOM 555 O O . LYS A 1 72 ? -2.331 3.625 16.712 1.00 97.50 72 LYS A O 1
ATOM 560 N N . VAL A 1 73 ? -4.026 2.320 16.021 1.00 97.94 73 VAL A N 1
ATOM 561 C CA . VAL A 1 73 ? -4.743 3.366 15.290 1.00 97.94 73 VAL A CA 1
ATOM 562 C C . VAL A 1 73 ? -6.076 3.607 15.970 1.00 97.94 73 VAL A C 1
ATOM 564 O O . VAL A 1 73 ? -6.869 2.685 16.166 1.00 97.94 73 VAL A O 1
ATOM 567 N N . CYS A 1 74 ? -6.313 4.857 16.336 1.00 96.56 74 CYS A N 1
ATOM 568 C CA . CYS A 1 74 ? -7.547 5.288 16.964 1.00 96.56 74 CYS A CA 1
ATOM 569 C C . CYS A 1 74 ? -8.525 5.834 15.927 1.00 96.56 74 CYS A C 1
ATOM 571 O O . CYS A 1 74 ? -8.126 6.407 14.917 1.00 96.56 74 CYS A O 1
ATOM 573 N N . SER A 1 75 ? -9.812 5.654 16.202 1.00 96.75 75 SER A N 1
ATOM 574 C CA . SER A 1 75 ? -10.894 6.333 15.501 1.00 96.75 75 SER A CA 1
ATOM 575 C C . SER A 1 75 ? -11.835 6.966 16.515 1.00 96.75 75 SER A C 1
ATOM 577 O O . SER A 1 75 ? -12.250 6.304 17.477 1.00 96.75 75 SER A O 1
ATOM 579 N N . SER A 1 76 ? -12.201 8.227 16.291 1.00 95.94 76 SER A N 1
ATOM 580 C CA . SER A 1 76 ? -13.216 8.927 17.093 1.00 95.94 76 SER A CA 1
ATOM 581 C C . SER A 1 76 ? -14.643 8.425 16.859 1.00 95.94 76 SER A C 1
ATOM 583 O O . SER A 1 76 ? -15.539 8.764 17.627 1.00 95.94 76 SER A O 1
ATOM 585 N N . ILE A 1 77 ? -14.858 7.604 15.822 1.00 95.06 77 ILE A N 1
ATOM 586 C CA . ILE A 1 77 ? -16.157 7.016 15.474 1.00 95.06 77 ILE A CA 1
ATOM 587 C C . ILE A 1 77 ? -16.060 5.505 15.187 1.00 95.06 77 ILE A C 1
ATOM 589 O O . ILE A 1 77 ? -15.011 5.010 14.755 1.00 95.06 77 ILE A O 1
ATOM 593 N N . PRO A 1 78 ? -17.154 4.735 15.333 1.00 95.56 78 PRO A N 1
ATOM 594 C CA . PRO A 1 78 ? -17.224 3.370 14.819 1.00 95.56 78 PRO A CA 1
ATOM 595 C C . PRO A 1 78 ? -17.224 3.363 13.285 1.00 95.56 78 PRO A C 1
ATOM 597 O O . PRO A 1 78 ? -18.174 3.830 12.659 1.00 95.56 78 PRO A O 1
ATOM 600 N N . LEU A 1 79 ? -16.194 2.773 12.672 1.00 96.81 79 LEU A N 1
ATOM 601 C CA . LEU A 1 79 ? -16.016 2.767 11.211 1.00 96.81 79 LEU A CA 1
ATOM 602 C C . LEU A 1 79 ? -16.947 1.783 10.482 1.00 96.81 79 LEU A C 1
ATOM 604 O O . LEU A 1 79 ? -17.182 1.918 9.282 1.00 96.81 79 LEU A O 1
ATOM 608 N N . GLY A 1 80 ? -17.515 0.810 11.203 1.00 95.19 80 GLY A N 1
ATOM 609 C CA . GLY A 1 80 ? -18.210 -0.323 10.589 1.00 95.19 80 GLY A CA 1
ATOM 610 C C . GLY A 1 80 ? -17.229 -1.279 9.894 1.00 95.19 80 GLY A C 1
ATOM 611 O O . GLY A 1 80 ? -16.039 -1.261 10.213 1.00 95.19 80 GLY A O 1
ATOM 612 N N . PRO A 1 81 ? -17.707 -2.130 8.968 1.00 95.38 81 PRO A N 1
ATOM 613 C CA . PRO A 1 81 ? -16.834 -2.968 8.153 1.00 95.38 81 PRO A CA 1
ATOM 614 C C . PRO A 1 81 ? -15.784 -2.123 7.426 1.00 95.38 81 PRO A C 1
ATOM 616 O O . PRO A 1 81 ? -16.121 -1.127 6.781 1.00 95.38 81 PRO A O 1
ATOM 619 N N . LEU A 1 82 ? -14.514 -2.514 7.545 1.00 97.56 82 LEU A N 1
ATOM 620 C CA . LEU A 1 82 ? -13.423 -1.857 6.834 1.00 97.56 82 LEU A CA 1
ATOM 621 C C . LEU A 1 82 ? -13.489 -2.209 5.347 1.00 97.56 82 LEU A C 1
ATOM 623 O O . LEU A 1 82 ? -13.671 -3.366 4.975 1.00 97.56 82 LEU A O 1
ATOM 627 N N . LEU A 1 83 ? -13.337 -1.191 4.508 1.00 97.38 83 LEU A N 1
ATOM 628 C CA . LEU A 1 83 ? -13.382 -1.295 3.054 1.00 97.38 83 LEU A CA 1
ATOM 629 C C . LEU A 1 83 ? -11.990 -1.134 2.445 1.00 97.38 83 LEU A C 1
ATOM 631 O O . LEU A 1 83 ? -11.624 -1.890 1.545 1.00 97.38 83 LEU A O 1
ATOM 635 N N . LEU A 1 84 ? -11.240 -0.134 2.918 1.00 98.50 84 LEU A N 1
ATOM 636 C CA . LEU A 1 84 ? -9.917 0.211 2.409 1.00 98.50 84 LEU A CA 1
ATOM 637 C C . LEU A 1 84 ? -8.970 0.574 3.559 1.00 98.50 84 LEU A C 1
ATOM 639 O O . LEU A 1 84 ? -9.392 1.091 4.596 1.00 98.50 84 LEU A O 1
ATOM 643 N N . VAL A 1 85 ? -7.678 0.368 3.329 1.00 98.81 85 VAL A N 1
ATOM 644 C CA . VAL A 1 85 ? -6.595 0.991 4.096 1.00 98.81 85 VAL A CA 1
ATOM 645 C C . VAL A 1 85 ? -5.904 1.989 3.187 1.00 98.81 85 VAL A C 1
ATOM 647 O O . VAL A 1 85 ? -5.446 1.627 2.107 1.00 98.81 85 VAL A O 1
ATOM 650 N N . ARG A 1 86 ? -5.814 3.243 3.615 1.00 98.81 86 ARG A N 1
ATOM 651 C CA . ARG A 1 86 ? -5.056 4.269 2.906 1.00 98.81 86 ARG A CA 1
ATOM 652 C C . ARG A 1 86 ? -3.700 4.436 3.572 1.00 98.81 86 ARG A C 1
ATOM 654 O O . ARG A 1 86 ? -3.653 4.698 4.770 1.00 98.81 86 ARG A O 1
ATOM 661 N N . LEU A 1 87 ? -2.631 4.310 2.795 1.00 98.81 87 LEU A N 1
ATOM 662 C CA . LEU A 1 87 ? -1.268 4.629 3.208 1.00 98.81 87 LEU A CA 1
ATOM 663 C C . LEU A 1 87 ? -0.800 5.886 2.480 1.00 98.81 87 LEU A C 1
ATOM 665 O O . LEU A 1 87 ? -1.038 6.036 1.279 1.00 98.81 87 LEU A O 1
ATOM 669 N N . GLU A 1 88 ? -0.118 6.771 3.195 1.00 98.69 88 GLU A N 1
ATOM 670 C CA . GLU A 1 88 ? 0.541 7.944 2.625 1.00 98.69 88 GLU A CA 1
ATOM 671 C C . GLU A 1 88 ? 2.008 7.940 3.047 1.00 98.69 88 GLU A C 1
ATOM 673 O O . GLU A 1 88 ? 2.291 8.024 4.241 1.00 98.69 88 GLU A O 1
ATOM 678 N N . LYS A 1 89 ? 2.926 7.852 2.079 1.00 98.31 89 LYS A N 1
ATOM 679 C CA . LYS A 1 89 ? 4.353 8.094 2.314 1.00 98.31 89 LYS A CA 1
ATOM 680 C C . LYS A 1 89 ? 4.625 9.573 2.081 1.00 98.31 89 LYS A C 1
ATOM 682 O O . LYS A 1 89 ? 4.198 10.107 1.057 1.00 98.31 89 LYS A O 1
ATOM 687 N N . GLN A 1 90 ? 5.308 10.220 3.016 1.00 97.31 90 GLN A N 1
ATOM 688 C CA . GLN A 1 90 ? 5.743 11.608 2.890 1.00 97.31 90 GLN A CA 1
ATOM 689 C C . GLN A 1 90 ? 7.209 11.738 3.269 1.00 97.31 90 GLN A C 1
ATOM 691 O O . GLN A 1 90 ? 7.654 11.150 4.258 1.00 97.31 90 GLN A O 1
ATOM 696 N N . ARG A 1 91 ? 7.954 12.522 2.493 1.00 95.88 91 ARG A N 1
ATOM 697 C CA . ARG A 1 91 ? 9.375 12.741 2.728 1.00 95.88 91 ARG A CA 1
ATOM 698 C C . ARG A 1 91 ? 9.633 13.343 4.114 1.00 95.88 91 ARG A C 1
ATOM 700 O O . ARG A 1 91 ? 9.065 14.376 4.455 1.00 95.88 91 ARG A O 1
ATOM 707 N N . TYR A 1 92 ? 10.541 12.731 4.874 1.00 89.31 92 TYR A N 1
ATOM 708 C CA . TYR A 1 92 ? 11.076 13.289 6.114 1.00 89.31 92 TYR A CA 1
ATOM 709 C C . TYR A 1 92 ? 12.287 14.189 5.833 1.00 89.31 92 TYR A C 1
ATOM 711 O O . TYR A 1 92 ? 12.177 15.411 5.889 1.00 89.31 92 TYR A O 1
ATOM 719 N N . TRP A 1 93 ? 13.439 13.603 5.475 1.00 85.00 93 TRP A N 1
ATOM 720 C CA . TRP A 1 93 ? 14.671 14.360 5.200 1.00 85.00 93 TRP A CA 1
ATOM 721 C C . TRP A 1 93 ? 15.311 13.976 3.863 1.00 85.00 93 TRP A C 1
ATOM 723 O O . TRP A 1 93 ? 15.467 14.820 2.973 1.00 85.00 93 TRP A O 1
ATOM 733 N N . VAL A 1 94 ? 15.604 12.691 3.665 1.00 87.81 94 VAL A N 1
ATOM 734 C CA . VAL A 1 94 ? 16.109 12.133 2.401 1.00 87.81 94 VAL A CA 1
ATOM 735 C C . VAL A 1 94 ? 15.034 11.258 1.780 1.00 87.81 94 VAL A C 1
ATOM 737 O O . VAL A 1 94 ? 14.362 10.498 2.468 1.00 87.81 94 VAL A O 1
ATOM 740 N N . GLU A 1 95 ? 14.871 11.394 0.469 1.00 90.94 95 GLU A N 1
ATOM 741 C CA . GLU A 1 95 ? 13.940 10.555 -0.268 1.00 90.94 95 GLU A CA 1
ATOM 742 C C . GLU A 1 95 ? 14.478 9.124 -0.361 1.00 90.94 95 GLU A C 1
ATOM 744 O O . GLU A 1 95 ? 15.619 8.907 -0.771 1.00 90.94 95 GLU A O 1
ATOM 749 N N . ASP A 1 96 ? 13.631 8.164 -0.008 1.00 93.06 96 ASP A N 1
ATOM 750 C CA . ASP A 1 96 ? 13.828 6.741 -0.249 1.00 93.06 96 ASP A CA 1
ATOM 751 C C . ASP A 1 96 ? 12.526 6.120 -0.777 1.00 93.06 96 ASP A C 1
ATOM 753 O O . ASP A 1 96 ? 11.443 6.719 -0.730 1.00 93.06 96 ASP A O 1
ATOM 757 N N . ASN A 1 97 ? 12.652 4.915 -1.324 1.00 95.19 97 ASN A N 1
ATOM 758 C CA . ASN A 1 97 ? 11.507 4.112 -1.718 1.00 95.19 97 ASN A CA 1
ATOM 759 C C . ASN A 1 97 ? 11.143 3.173 -0.572 1.00 95.19 97 ASN A C 1
ATOM 761 O O . ASN A 1 97 ? 12.012 2.722 0.164 1.00 95.19 97 ASN A O 1
ATOM 765 N N . TRP A 1 98 ? 9.876 2.785 -0.500 1.00 97.88 98 TRP A N 1
ATOM 766 C CA . TRP A 1 98 ? 9.425 1.792 0.465 1.00 97.88 98 TRP A CA 1
ATOM 767 C C . TRP A 1 98 ? 8.684 0.663 -0.233 1.00 97.88 98 TRP A C 1
ATOM 769 O O . TRP A 1 98 ? 7.751 0.919 -0.992 1.00 97.88 98 TRP A O 1
ATOM 779 N N . PHE A 1 99 ? 9.053 -0.589 0.031 1.00 98.19 99 PHE A N 1
ATOM 780 C CA . PHE A 1 99 ? 8.274 -1.734 -0.428 1.00 98.19 99 PHE A CA 1
ATOM 781 C C . PHE A 1 99 ? 7.381 -2.239 0.700 1.00 98.19 99 PHE A C 1
ATOM 783 O O . PHE A 1 99 ? 7.842 -2.899 1.635 1.00 98.19 99 PHE A O 1
ATOM 790 N N . CYS A 1 100 ? 6.081 -1.990 0.587 1.00 98.62 100 CYS A N 1
ATOM 791 C CA . CYS A 1 100 ? 5.099 -2.516 1.524 1.00 98.62 100 CYS A CA 1
ATOM 792 C C . CYS A 1 100 ? 4.585 -3.872 1.018 1.00 98.62 100 CYS A C 1
ATOM 794 O O . CYS A 1 100 ? 4.072 -3.974 -0.097 1.00 98.62 100 CYS A O 1
ATOM 796 N N . ARG A 1 101 ? 4.690 -4.930 1.834 1.00 98.69 101 ARG A N 1
ATOM 797 C CA . ARG A 1 101 ? 4.120 -6.252 1.517 1.00 98.69 101 ARG A CA 1
ATOM 798 C C . ARG A 1 101 ? 2.621 -6.261 1.775 1.00 98.69 101 ARG A C 1
ATOM 800 O O . ARG A 1 101 ? 1.838 -6.495 0.860 1.00 98.69 101 ARG A O 1
ATOM 807 N N . TYR A 1 102 ? 2.214 -5.998 3.009 1.00 98.81 102 TYR A N 1
ATOM 808 C CA . TYR A 1 102 ? 0.813 -6.002 3.411 1.00 98.81 102 TYR A CA 1
ATOM 809 C C . TYR A 1 102 ? 0.609 -5.183 4.682 1.00 98.81 102 TYR A C 1
ATOM 811 O O . TYR A 1 102 ? 1.549 -4.948 5.445 1.00 98.81 102 TYR A O 1
ATOM 819 N N . VAL A 1 103 ? -0.647 -4.822 4.922 1.00 98.94 103 VAL A N 1
ATOM 820 C CA . VAL A 1 103 ? -1.128 -4.296 6.200 1.00 98.94 103 VAL A CA 1
ATOM 821 C C . VAL A 1 103 ? -2.167 -5.263 6.748 1.00 98.94 103 VAL A C 1
ATOM 823 O O . VAL A 1 103 ? -3.059 -5.674 6.011 1.00 98.94 103 VAL A O 1
ATOM 826 N N . THR A 1 104 ? -2.090 -5.639 8.019 1.00 98.81 104 THR A N 1
ATOM 827 C CA . THR A 1 104 ? -3.205 -6.302 8.703 1.00 98.81 104 THR A CA 1
ATOM 828 C C . THR A 1 104 ? -3.858 -5.323 9.663 1.00 98.81 104 THR A C 1
ATOM 830 O O . THR A 1 104 ? -3.194 -4.478 10.258 1.00 98.81 104 THR A O 1
ATOM 833 N N . VAL A 1 105 ? -5.178 -5.408 9.793 1.00 98.81 105 VAL A N 1
ATOM 834 C CA . VAL A 1 105 ? -5.946 -4.576 10.717 1.00 98.81 105 VAL A CA 1
ATOM 835 C C . VAL A 1 105 ? -6.845 -5.483 11.537 1.00 98.81 105 VAL A 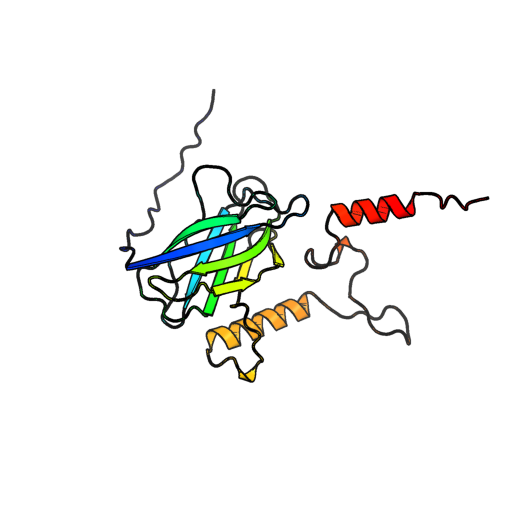C 1
ATOM 837 O O . VAL A 1 105 ? -7.724 -6.153 10.995 1.00 98.81 105 VAL A O 1
ATOM 840 N N . LYS A 1 106 ? -6.633 -5.507 12.852 1.00 98.44 106 LYS A N 1
ATOM 841 C CA . LYS A 1 106 ? -7.498 -6.165 13.833 1.00 98.44 106 LYS A CA 1
ATOM 842 C C . LYS A 1 106 ? -8.462 -5.119 14.405 1.00 98.44 106 LYS A C 1
ATOM 844 O O . LYS A 1 106 ? -8.013 -4.236 15.144 1.00 98.44 106 LYS A O 1
ATOM 849 N N . PRO A 1 107 ? -9.766 -5.199 14.080 1.00 96.25 107 PRO A N 1
ATOM 850 C CA . PRO A 1 107 ? -10.769 -4.316 14.662 1.00 96.25 107 PRO A CA 1
ATOM 851 C C . PRO A 1 107 ? -10.913 -4.521 16.179 1.00 96.25 107 PRO A C 1
ATOM 853 O O . PRO A 1 107 ? -10.531 -5.582 16.685 1.00 96.25 107 PRO A O 1
ATOM 856 N N . PRO A 1 108 ? -11.502 -3.549 16.902 1.00 92.94 108 PRO A N 1
ATOM 857 C CA . PRO A 1 108 ? -11.850 -3.717 18.308 1.00 92.94 108 PRO A CA 1
ATOM 858 C C . PRO A 1 108 ? -12.716 -4.966 18.552 1.00 92.94 108 PRO A C 1
ATOM 860 O O . PRO A 1 108 ? -13.598 -5.294 17.754 1.00 92.94 108 PRO A O 1
ATOM 863 N N . GLY A 1 109 ? -12.506 -5.629 19.692 1.00 90.31 109 GLY A N 1
ATOM 864 C CA . GLY A 1 109 ? -13.251 -6.828 20.093 1.00 90.31 109 GLY A CA 1
ATOM 865 C C . GLY A 1 109 ? -12.735 -8.124 19.453 1.00 90.31 109 GLY A C 1
ATOM 866 O O . GLY A 1 109 ? -11.544 -8.275 19.176 1.00 90.31 109 GLY A O 1
ATOM 867 N N . ASP A 1 110 ? -13.643 -9.077 19.227 1.00 88.62 110 ASP A N 1
ATOM 868 C CA . ASP A 1 110 ? -13.285 -10.449 18.829 1.00 88.62 110 ASP A CA 1
ATOM 869 C C . ASP A 1 110 ? -13.204 -10.666 17.308 1.00 88.62 110 ASP A C 1
ATOM 871 O O . ASP A 1 110 ? -12.781 -11.730 16.854 1.00 88.62 110 ASP A O 1
ATOM 875 N N . ALA A 1 111 ? -13.548 -9.657 16.500 1.00 92.50 111 ALA A N 1
ATOM 876 C CA . ALA A 1 111 ? -13.550 -9.745 15.038 1.00 92.50 111 ALA A CA 1
ATOM 877 C C . ALA A 1 111 ? -12.180 -10.166 14.484 1.00 92.50 111 ALA A C 1
ATOM 879 O O . ALA A 1 111 ? -11.153 -9.680 14.946 1.00 92.50 111 ALA A O 1
ATOM 880 N N . ALA A 1 112 ? -12.135 -11.066 13.500 1.00 94.94 112 ALA A N 1
ATOM 881 C CA . ALA A 1 112 ? -10.875 -11.515 12.904 1.00 94.94 112 ALA A CA 1
ATOM 882 C C . ALA A 1 112 ? -10.071 -10.349 12.297 1.00 94.94 112 ALA A C 1
ATOM 884 O O . ALA A 1 112 ? -10.637 -9.338 11.880 1.00 94.94 112 ALA A O 1
ATOM 885 N N . ALA A 1 113 ? -8.745 -10.497 12.256 1.00 97.69 113 ALA A N 1
ATOM 886 C CA . ALA A 1 113 ? -7.899 -9.547 11.546 1.00 97.69 113 ALA A CA 1
ATOM 887 C C . ALA A 1 113 ? -8.158 -9.639 10.036 1.00 97.69 113 ALA A C 1
ATOM 889 O O . ALA A 1 113 ? -8.340 -10.729 9.494 1.00 97.69 113 ALA A O 1
ATOM 890 N N . LEU A 1 114 ? -8.168 -8.486 9.378 1.00 98.44 114 LEU A N 1
ATOM 891 C CA . LEU A 1 114 ? -8.310 -8.344 7.934 1.00 98.44 114 LEU A CA 1
ATOM 892 C C . LEU A 1 114 ? -6.938 -8.065 7.330 1.00 98.44 114 LEU A C 1
ATOM 894 O O . LEU A 1 114 ? -6.174 -7.284 7.897 1.00 98.44 114 LEU A O 1
ATOM 898 N N . THR A 1 115 ? -6.638 -8.662 6.180 1.00 98.69 115 THR A N 1
ATOM 899 C CA . THR A 1 115 ? -5.361 -8.457 5.487 1.00 98.69 115 THR A CA 1
ATOM 900 C C . THR A 1 115 ? -5.582 -7.629 4.233 1.00 98.69 115 THR A C 1
ATOM 902 O O . THR A 1 115 ? -6.412 -7.964 3.395 1.00 98.69 115 THR A O 1
ATOM 905 N N . PHE A 1 116 ? -4.797 -6.570 4.091 1.00 98.81 116 PHE A N 1
ATOM 906 C CA . PHE A 1 116 ? -4.781 -5.644 2.969 1.00 98.81 116 PHE A CA 1
ATOM 907 C C . PHE A 1 116 ? -3.454 -5.828 2.220 1.00 98.81 116 PHE A C 1
ATOM 909 O O . PHE A 1 116 ? -2.438 -5.239 2.608 1.00 98.81 116 PHE A O 1
ATOM 916 N N . PRO A 1 117 ? -3.406 -6.708 1.203 1.00 98.75 117 PRO A N 1
ATOM 917 C CA . PRO A 1 117 ? -2.194 -6.924 0.422 1.00 98.75 117 PRO A CA 1
ATOM 918 C C . PRO A 1 117 ? -1.807 -5.655 -0.347 1.00 98.75 117 PRO A C 1
ATOM 920 O O . PRO A 1 117 ? -2.662 -4.977 -0.916 1.00 98.75 117 PRO A O 1
ATOM 923 N N . CYS A 1 118 ? -0.509 -5.354 -0.373 1.00 98.50 118 CYS A N 1
ATOM 924 C CA . CYS A 1 118 ? 0.054 -4.181 -1.042 1.00 98.50 118 CYS A CA 1
ATOM 925 C C . CYS A 1 118 ? 1.030 -4.608 -2.148 1.00 98.50 118 CYS A C 1
ATOM 927 O O . CYS A 1 118 ? 0.775 -4.353 -3.321 1.00 98.50 118 CYS A O 1
ATOM 929 N N . TYR A 1 119 ? 2.097 -5.318 -1.767 1.00 97.88 119 TYR A N 1
ATOM 930 C CA . TYR A 1 119 ? 3.157 -5.866 -2.623 1.00 97.88 119 TYR A CA 1
ATOM 931 C C . TYR A 1 119 ? 3.624 -4.921 -3.735 1.00 97.88 119 TYR A C 1
ATOM 933 O O . TYR A 1 119 ? 3.742 -5.322 -4.894 1.00 97.88 119 TYR A O 1
ATOM 941 N N . ARG A 1 120 ? 3.878 -3.661 -3.378 1.00 96.81 120 ARG A N 1
ATOM 942 C CA . ARG A 1 120 ? 4.311 -2.631 -4.325 1.00 96.81 120 ARG A CA 1
ATOM 943 C C . ARG A 1 120 ? 5.226 -1.598 -3.683 1.00 96.81 120 ARG A C 1
ATOM 945 O O . ARG A 1 120 ? 5.242 -1.430 -2.461 1.00 96.81 120 ARG A O 1
ATOM 952 N N . TRP A 1 121 ? 5.960 -0.896 -4.536 1.00 97.25 121 TRP A N 1
ATOM 953 C CA . TRP A 1 121 ? 6.814 0.217 -4.161 1.00 97.25 121 TRP A CA 1
ATOM 954 C C . TRP A 1 121 ? 5.994 1.503 -4.012 1.00 97.25 121 TRP A C 1
ATOM 956 O O . TRP A 1 121 ? 5.239 1.889 -4.904 1.00 97.25 121 TRP A O 1
ATOM 966 N N . LEU A 1 122 ? 6.170 2.186 -2.884 1.00 97.75 122 LEU A N 1
ATOM 967 C CA . LEU A 1 122 ? 5.728 3.555 -2.654 1.00 97.75 122 LEU A CA 1
ATOM 968 C C . LEU A 1 122 ? 6.936 4.472 -2.869 1.00 97.75 122 LEU A C 1
ATOM 970 O O . LEU A 1 122 ? 7.930 4.379 -2.149 1.00 97.75 122 LEU A O 1
ATOM 974 N N . ILE A 1 123 ? 6.848 5.329 -3.884 1.00 95.62 123 ILE A N 1
ATOM 975 C CA . ILE A 1 123 ? 7.942 6.173 -4.381 1.00 95.62 123 ILE A CA 1
ATOM 976 C C . ILE A 1 123 ? 7.504 7.628 -4.306 1.00 95.62 123 ILE A C 1
ATOM 978 O O . ILE A 1 123 ? 6.416 7.955 -4.787 1.00 95.62 123 ILE A O 1
ATOM 982 N N . GLY A 1 124 ? 8.353 8.499 -3.761 1.00 95.38 124 GLY A N 1
ATOM 983 C CA . GLY A 1 124 ? 8.002 9.902 -3.578 1.00 95.38 124 GLY A CA 1
ATOM 984 C C . GLY A 1 124 ? 6.924 10.104 -2.519 1.00 95.38 124 GLY A C 1
ATOM 985 O O . GLY A 1 124 ? 6.579 9.205 -1.744 1.00 95.38 124 GLY A O 1
ATOM 986 N N . ASP A 1 125 ? 6.352 11.302 -2.542 1.00 96.94 125 ASP A N 1
ATOM 987 C CA . ASP A 1 125 ? 5.141 11.610 -1.797 1.00 96.94 125 ASP A CA 1
ATOM 988 C C . ASP A 1 125 ? 3.945 10.981 -2.518 1.00 96.94 125 ASP A C 1
ATOM 990 O O . ASP A 1 125 ? 3.484 11.471 -3.553 1.00 96.94 125 ASP A O 1
ATOM 994 N N . VAL A 1 126 ? 3.454 9.862 -1.988 1.00 97.25 126 VAL A N 1
ATOM 995 C CA . VAL A 1 126 ? 2.427 9.052 -2.649 1.00 97.25 126 VAL A CA 1
ATOM 996 C C . VAL A 1 126 ? 1.362 8.587 -1.671 1.00 97.25 126 VAL A C 1
ATOM 998 O O . VAL A 1 126 ? 1.623 8.315 -0.500 1.00 97.25 126 VAL A O 1
ATOM 1001 N N . LYS A 1 127 ? 0.141 8.469 -2.189 1.00 97.88 127 LYS A N 1
ATOM 1002 C CA . LYS A 1 127 ? -1.035 7.955 -1.495 1.00 97.88 127 LYS A CA 1
ATOM 1003 C C . LYS A 1 127 ? -1.536 6.717 -2.216 1.00 97.88 127 LYS A C 1
ATOM 1005 O O . LYS A 1 127 ? -1.819 6.783 -3.410 1.00 97.88 127 LYS A O 1
ATOM 1010 N N . VAL A 1 128 ? -1.686 5.617 -1.491 1.00 97.56 128 VAL A N 1
ATOM 1011 C CA . VAL A 1 128 ? -2.232 4.364 -2.023 1.00 97.56 128 VAL A CA 1
ATOM 1012 C C . VAL A 1 128 ? -3.405 3.903 -1.172 1.00 97.56 128 VAL A C 1
ATOM 1014 O O . VAL A 1 128 ? -3.384 4.020 0.050 1.00 97.56 128 VAL A O 1
ATOM 1017 N N . GLU A 1 129 ? -4.436 3.371 -1.819 1.00 98.19 129 GLU A N 1
ATOM 1018 C CA . GLU A 1 129 ? -5.580 2.754 -1.150 1.00 98.19 129 GLU A CA 1
ATOM 1019 C C . GLU A 1 129 ? -5.604 1.257 -1.453 1.00 98.19 129 GLU A C 1
ATOM 1021 O O . GLU A 1 129 ? -5.670 0.839 -2.612 1.00 98.19 129 GLU A O 1
ATOM 1026 N N . LEU A 1 130 ? -5.548 0.458 -0.395 1.00 98.50 130 LEU A N 1
ATOM 1027 C CA . LEU A 1 130 ? -5.478 -0.994 -0.418 1.00 98.50 130 LEU A CA 1
ATOM 1028 C C . LEU A 1 130 ? -6.844 -1.582 -0.090 1.00 98.50 130 LEU A C 1
ATOM 1030 O O . LEU A 1 130 ? -7.519 -1.122 0.829 1.00 98.50 130 LEU A O 1
ATOM 1034 N N . ARG A 1 131 ? -7.229 -2.631 -0.812 1.00 97.81 131 ARG A N 1
ATOM 1035 C CA . ARG A 1 131 ? -8.433 -3.418 -0.526 1.00 97.81 131 ARG A CA 1
ATOM 1036 C C . ARG A 1 131 ? -8.116 -4.604 0.368 1.00 97.81 131 ARG A C 1
ATOM 1038 O O . ARG A 1 131 ? -6.981 -5.066 0.407 1.00 97.81 131 ARG A O 1
ATOM 1045 N N . GLU A 1 132 ? -9.141 -5.106 1.045 1.00 97.06 132 GLU A N 1
ATOM 1046 C CA . GLU A 1 132 ? -9.063 -6.390 1.741 1.00 97.06 132 GLU A CA 1
ATOM 1047 C C . GLU A 1 132 ? -8.780 -7.527 0.737 1.00 97.06 132 GLU A C 1
ATOM 1049 O O . GLU A 1 132 ? -9.189 -7.467 -0.427 1.00 97.06 132 GLU A O 1
ATOM 1054 N N . GLY A 1 133 ? -8.020 -8.531 1.176 1.00 96.88 133 GLY A N 1
ATOM 1055 C CA . GLY A 1 133 ? -7.414 -9.557 0.333 1.00 96.88 133 GLY A CA 1
ATOM 1056 C C . GLY A 1 133 ? -8.373 -10.581 -0.275 1.00 96.88 133 GLY A C 1
ATOM 1057 O O . GLY A 1 133 ? -7.951 -11.341 -1.151 1.00 96.88 133 GLY A O 1
ATOM 1058 N N . ALA A 1 134 ? -9.648 -10.624 0.123 1.00 96.50 134 ALA A N 1
ATOM 1059 C CA . ALA A 1 134 ? -10.627 -11.472 -0.539 1.00 96.50 134 ALA A CA 1
ATOM 1060 C C . ALA A 1 134 ? -10.829 -11.020 -1.991 1.00 96.50 134 ALA A C 1
ATOM 1062 O O . ALA A 1 134 ? -11.215 -9.886 -2.278 1.00 96.50 134 ALA A O 1
ATOM 1063 N N . ALA A 1 135 ? -10.636 -11.942 -2.933 1.00 96.44 135 ALA A N 1
ATOM 1064 C CA . ALA A 1 135 ? -10.853 -11.661 -4.344 1.00 96.44 135 ALA A CA 1
ATOM 1065 C C . ALA A 1 135 ? -12.320 -11.269 -4.613 1.00 96.44 135 ALA A C 1
ATOM 1067 O O . ALA A 1 135 ? -13.254 -11.986 -4.245 1.00 96.44 135 ALA A O 1
ATOM 1068 N N . LYS A 1 136 ? -12.524 -10.133 -5.292 1.00 96.06 136 LYS A N 1
ATOM 1069 C CA . LYS A 1 136 ? -13.846 -9.609 -5.673 1.00 96.06 136 LYS A CA 1
ATOM 1070 C C . LYS A 1 136 ? -13.897 -9.306 -7.162 1.00 96.06 136 LYS A C 1
ATOM 1072 O O . LYS A 1 136 ? -13.027 -8.607 -7.682 1.00 96.06 136 LYS A O 1
ATOM 1077 N N . ARG A 1 137 ? -14.955 -9.740 -7.844 1.00 96.25 137 ARG A N 1
ATOM 1078 C CA . ARG A 1 137 ? -15.282 -9.304 -9.210 1.00 96.25 137 ARG A CA 1
ATOM 1079 C C . ARG A 1 137 ? -15.938 -7.925 -9.174 1.00 96.25 137 ARG A C 1
ATOM 1081 O O . ARG A 1 137 ? -16.330 -7.428 -8.121 1.00 96.25 137 ARG A O 1
ATOM 1088 N N . ARG A 1 138 ? -16.129 -7.323 -10.352 1.00 93.94 138 ARG A N 1
ATOM 1089 C CA . ARG A 1 138 ? -16.849 -6.046 -10.494 1.00 93.94 138 ARG A CA 1
ATOM 1090 C C . ARG A 1 138 ? -18.260 -6.091 -9.905 1.00 93.94 138 ARG A C 1
ATOM 1092 O O . ARG A 1 138 ? -18.663 -5.135 -9.262 1.00 93.94 138 ARG A O 1
ATOM 1099 N N . CYS A 1 139 ? -18.997 -7.177 -10.132 1.00 94.62 139 CYS A N 1
ATOM 1100 C CA . CYS A 1 139 ? -20.366 -7.336 -9.632 1.00 94.62 139 CYS A CA 1
ATOM 1101 C C . CYS A 1 139 ? -20.450 -7.540 -8.114 1.00 94.62 139 CYS A C 1
ATOM 1103 O O . CYS A 1 139 ? -21.532 -7.395 -7.559 1.00 94.62 139 CYS A O 1
ATOM 1105 N N . ASP A 1 140 ? -19.335 -7.881 -7.462 1.00 95.19 140 ASP A N 1
ATOM 1106 C CA . ASP A 1 140 ? -19.298 -8.108 -6.018 1.00 95.19 140 ASP A CA 1
ATOM 1107 C C . ASP A 1 140 ? -19.071 -6.785 -5.245 1.00 95.19 140 ASP A C 1
ATOM 1109 O O . ASP A 1 140 ? -19.265 -6.741 -4.033 1.00 95.19 140 ASP A O 1
ATOM 1113 N N . ASP A 1 141 ? -18.692 -5.695 -5.931 1.00 93.44 141 ASP A N 1
ATOM 1114 C CA . ASP A 1 141 ? -18.583 -4.358 -5.339 1.00 93.44 141 ASP A CA 1
ATOM 1115 C C . ASP A 1 141 ? -19.958 -3.685 -5.268 1.00 93.44 141 ASP A C 1
ATOM 1117 O O . ASP A 1 141 ? -20.459 -3.140 -6.253 1.00 93.44 141 ASP A O 1
ATOM 1121 N N . THR A 1 142 ? -20.549 -3.668 -4.080 1.00 91.12 142 THR A N 1
ATOM 1122 C CA . THR A 1 142 ? -21.819 -2.970 -3.824 1.00 91.12 142 THR A CA 1
ATOM 1123 C C . THR A 1 142 ? -21.616 -1.547 -3.302 1.00 91.12 142 THR A C 1
ATOM 1125 O O . THR A 1 142 ? -22.467 -0.683 -3.507 1.00 91.12 142 THR A O 1
ATOM 1128 N N . SER A 1 143 ? -20.479 -1.274 -2.656 1.00 94.19 143 SER A N 1
ATOM 1129 C CA . SER A 1 143 ? -20.162 0.043 -2.099 1.00 94.19 143 SER A CA 1
ATOM 1130 C C . SER A 1 143 ? -19.720 1.037 -3.188 1.00 94.19 143 SER A C 1
ATOM 1132 O O . SER A 1 143 ? -18.791 0.733 -3.946 1.00 94.19 143 SER A O 1
ATOM 1134 N N . PRO A 1 144 ? -20.284 2.263 -3.238 1.00 95.44 144 PRO A N 1
ATOM 1135 C CA . PRO A 1 144 ? -19.830 3.316 -4.151 1.00 95.44 144 PRO A CA 1
ATOM 1136 C C . PRO A 1 144 ? -18.344 3.672 -3.999 1.00 95.44 144 PRO A C 1
ATOM 1138 O O . PRO A 1 144 ? -17.682 3.970 -4.997 1.00 95.44 144 PRO A O 1
ATOM 1141 N N . LYS A 1 145 ? -17.799 3.600 -2.771 1.00 94.88 145 LYS A N 1
ATOM 1142 C CA . LYS A 1 145 ? -16.365 3.823 -2.504 1.00 94.88 145 LYS A CA 1
ATOM 1143 C C . LYS A 1 145 ? -15.513 2.781 -3.229 1.00 94.88 145 LYS A C 1
ATOM 1145 O O . LYS A 1 145 ? -14.577 3.141 -3.934 1.00 94.88 145 LYS A O 1
ATOM 1150 N N . LEU A 1 146 ? -15.890 1.504 -3.132 1.00 96.56 146 LEU A N 1
ATOM 1151 C CA . LEU A 1 146 ? -15.198 0.416 -3.822 1.00 96.56 146 LEU A CA 1
ATOM 1152 C C . LEU A 1 146 ? -15.303 0.579 -5.346 1.00 96.56 146 LEU A C 1
ATOM 1154 O O . LEU A 1 146 ? -14.282 0.587 -6.034 1.00 96.56 146 LEU A O 1
ATOM 1158 N N . LEU A 1 147 ? -16.502 0.805 -5.887 1.00 96.50 147 LEU A N 1
ATOM 1159 C CA . LEU A 1 147 ? -16.679 1.010 -7.331 1.00 96.50 147 LEU A CA 1
ATOM 1160 C C . LEU A 1 147 ? -15.809 2.157 -7.876 1.00 96.50 147 LEU A C 1
ATOM 1162 O O . LEU A 1 147 ? -15.212 2.025 -8.948 1.00 96.50 147 LEU A O 1
ATOM 1166 N N . THR A 1 148 ? -15.712 3.257 -7.126 1.00 96.69 148 THR A N 1
ATOM 1167 C CA . THR A 1 148 ? -14.876 4.414 -7.475 1.00 96.69 148 THR A CA 1
ATOM 1168 C C . THR A 1 148 ? -13.390 4.068 -7.420 1.00 96.69 148 THR A C 1
ATOM 1170 O O . THR A 1 148 ? -12.682 4.319 -8.394 1.00 96.69 148 THR A O 1
ATOM 1173 N N . HIS A 1 149 ? -12.942 3.421 -6.338 1.00 97.38 149 HIS A N 1
ATOM 1174 C CA . HIS A 1 149 ? -11.566 2.940 -6.167 1.00 97.38 149 HIS A CA 1
ATOM 1175 C C . HIS A 1 149 ? -11.127 2.054 -7.341 1.00 97.38 149 HIS A C 1
ATOM 1177 O O . HIS A 1 149 ? -10.127 2.345 -7.991 1.00 97.38 149 HIS A O 1
ATOM 1183 N N . ARG A 1 150 ? -11.936 1.052 -7.712 1.00 97.69 150 ARG A N 1
ATOM 1184 C CA . ARG A 1 150 ? -11.630 0.151 -8.836 1.00 97.69 150 ARG A CA 1
ATOM 1185 C C . ARG A 1 150 ? -11.529 0.893 -10.166 1.00 97.69 150 ARG A C 1
ATOM 1187 O O . ARG A 1 150 ? -10.686 0.562 -10.996 1.00 97.69 150 ARG A O 1
ATOM 1194 N N . LYS A 1 151 ? -12.417 1.860 -10.411 1.00 97.50 151 LYS A N 1
ATOM 1195 C CA . LYS A 1 151 ? -12.390 2.649 -11.649 1.00 97.50 151 LYS A CA 1
ATOM 1196 C C . LYS A 1 151 ? -11.114 3.491 -11.731 1.00 97.50 151 LYS A C 1
ATOM 1198 O O . LYS A 1 151 ? -10.489 3.508 -12.788 1.00 97.50 151 LYS A O 1
ATOM 1203 N N . ALA A 1 152 ? -10.747 4.157 -10.637 1.00 96.81 152 ALA A N 1
ATOM 1204 C CA . ALA A 1 152 ? -9.540 4.972 -10.559 1.00 96.81 152 ALA A CA 1
ATOM 1205 C C . ALA A 1 152 ? -8.274 4.120 -10.744 1.00 96.81 152 ALA A C 1
ATOM 1207 O O . ALA A 1 152 ? -7.452 4.444 -11.597 1.00 96.81 152 ALA A O 1
ATOM 1208 N N . GLU A 1 153 ? -8.180 2.984 -10.045 1.00 96.88 153 GLU A N 1
ATOM 1209 C CA . GLU A 1 153 ? -7.063 2.040 -10.169 1.00 96.88 153 GLU A CA 1
ATOM 1210 C C . GLU A 1 153 ? -6.892 1.551 -11.616 1.00 96.88 153 GLU A C 1
ATOM 1212 O O . GLU A 1 153 ? -5.793 1.581 -12.166 1.00 96.88 153 GLU A O 1
ATOM 1217 N N . LEU A 1 154 ? -7.976 1.124 -12.276 1.00 97.69 154 LEU A N 1
ATOM 1218 C CA . LEU A 1 154 ? -7.902 0.662 -13.666 1.00 97.69 154 LEU A CA 1
ATOM 1219 C C . LEU A 1 154 ? -7.471 1.772 -14.626 1.00 97.69 154 LEU A C 1
ATOM 1221 O O . LEU A 1 154 ? -6.707 1.502 -15.553 1.00 97.69 154 LEU A O 1
ATOM 1225 N N . GLN A 1 155 ? -7.944 3.000 -14.413 1.00 97.94 155 GLN A N 1
ATOM 1226 C CA . GLN A 1 155 ? -7.558 4.145 -15.228 1.00 97.94 155 GLN A CA 1
ATOM 1227 C C . GLN A 1 155 ? -6.066 4.460 -15.066 1.00 97.94 155 GLN A C 1
ATOM 1229 O O . GLN A 1 155 ? -5.368 4.583 -16.069 1.00 97.94 155 GLN A O 1
ATOM 1234 N N . GLU A 1 156 ? -5.563 4.512 -13.830 1.00 96.12 156 GLU A N 1
ATOM 1235 C CA . GLU A 1 156 ? -4.136 4.693 -13.540 1.00 96.12 1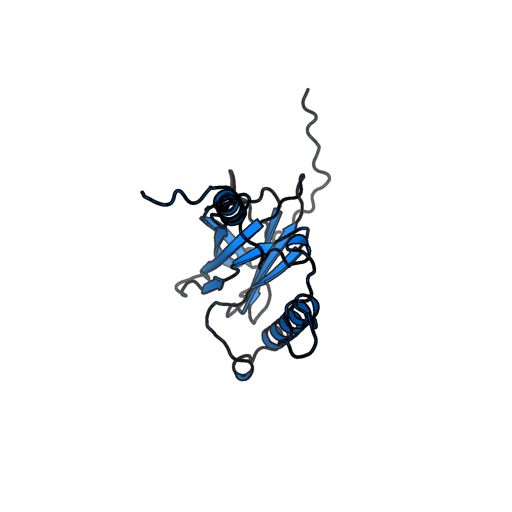56 GLU A CA 1
ATOM 1236 C C . GLU A 1 156 ? -3.303 3.593 -14.214 1.00 96.12 156 GLU A C 1
ATOM 1238 O O . GLU A 1 156 ? -2.381 3.875 -14.981 1.00 96.12 156 GLU A O 1
ATOM 1243 N N . ARG A 1 157 ? -3.683 2.322 -14.041 1.00 96.62 157 ARG A N 1
ATOM 1244 C CA . ARG A 1 157 ? -2.961 1.195 -14.649 1.00 96.62 157 ARG A CA 1
ATOM 1245 C C . ARG A 1 157 ? -2.941 1.255 -16.174 1.00 96.62 157 ARG A C 1
ATOM 1247 O O . ARG A 1 157 ? -1.914 0.944 -16.768 1.00 96.62 157 ARG A O 1
ATOM 1254 N N . GLN A 1 158 ? -4.034 1.661 -16.816 1.00 97.44 158 GLN A N 1
ATOM 1255 C CA . GLN A 1 158 ? -4.083 1.832 -18.273 1.00 97.44 158 GLN A CA 1
ATOM 1256 C C . GLN A 1 158 ? -3.195 2.981 -18.762 1.00 97.44 158 GLN A C 1
ATOM 1258 O O . GLN A 1 158 ? -2.714 2.936 -19.894 1.00 97.44 158 GLN A O 1
ATOM 1263 N N . THR A 1 159 ? -2.962 3.998 -17.928 1.00 96.06 159 THR A N 1
ATOM 1264 C CA . THR A 1 159 ? -2.011 5.071 -18.248 1.00 96.06 159 THR A CA 1
ATOM 1265 C C . THR A 1 159 ? -0.558 4.644 -18.056 1.00 96.06 159 THR A C 1
ATOM 1267 O O . THR A 1 159 ? 0.281 5.012 -18.876 1.00 96.06 159 THR A O 1
ATOM 1270 N N . THR A 1 160 ? -0.277 3.830 -17.036 1.00 94.75 160 THR A N 1
ATOM 1271 C CA . THR A 1 160 ? 1.0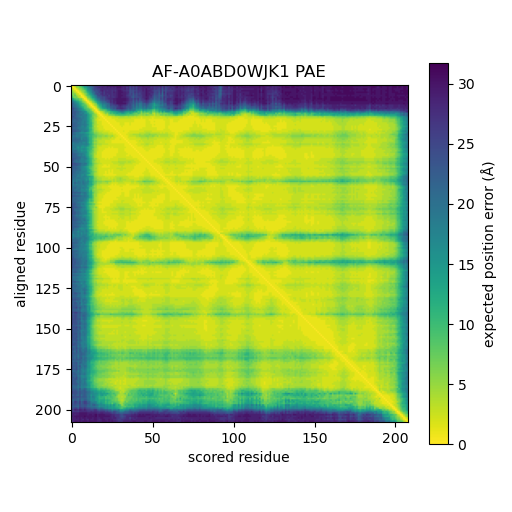74 3.356 -16.697 1.00 94.75 160 THR A CA 1
ATOM 1272 C C . THR A 1 160 ? 1.550 2.233 -17.618 1.00 94.75 160 THR A C 1
ATOM 1274 O O . THR A 1 160 ? 2.692 2.239 -18.064 1.00 94.75 160 THR A O 1
ATOM 1277 N N . TYR A 1 161 ? 0.684 1.266 -17.930 1.00 96.19 161 TYR A N 1
ATOM 1278 C CA . TYR A 1 161 ? 1.033 0.072 -18.701 1.00 96.19 161 TYR A CA 1
ATOM 1279 C C . TYR A 1 161 ? 0.372 0.119 -20.075 1.00 96.19 161 TYR A C 1
ATOM 1281 O O . TYR A 1 161 ? -0.782 -0.283 -20.250 1.00 96.19 161 TYR A O 1
ATOM 1289 N N . ARG A 1 162 ? 1.114 0.617 -21.065 1.00 97.56 162 ARG A N 1
ATOM 1290 C CA . ARG A 1 162 ? 0.615 0.790 -22.433 1.00 97.56 162 ARG A CA 1
ATOM 1291 C C . ARG A 1 162 ? 1.217 -0.227 -23.386 1.00 97.56 162 ARG A C 1
ATOM 1293 O O . ARG A 1 162 ? 2.306 -0.745 -23.168 1.00 97.56 162 ARG A O 1
ATOM 1300 N N . TRP A 1 163 ? 0.491 -0.495 -24.463 1.00 97.31 163 TRP A N 1
ATOM 1301 C CA . TRP A 1 163 ? 0.960 -1.355 -25.541 1.00 97.31 163 TRP A CA 1
ATOM 1302 C C . TRP A 1 163 ? 1.718 -0.550 -26.594 1.00 97.31 163 TRP A C 1
ATOM 1304 O O . TRP A 1 163 ? 1.213 0.474 -27.056 1.00 97.31 163 TRP A O 1
ATOM 1314 N N . CYS A 1 164 ? 2.846 -1.076 -27.065 1.00 96.00 164 CYS A N 1
ATOM 1315 C CA . CYS A 1 164 ? 3.548 -0.595 -28.250 1.00 96.00 164 CYS A CA 1
ATOM 1316 C C . CYS A 1 164 ? 3.657 -1.701 -29.315 1.00 96.00 164 CYS A C 1
ATOM 1318 O O . CYS A 1 164 ? 3.505 -2.895 -29.038 1.00 96.00 164 CYS A O 1
ATOM 1320 N N . VAL A 1 165 ? 3.873 -1.293 -30.566 1.00 96.12 165 VAL A N 1
ATOM 1321 C CA . VAL A 1 165 ? 4.185 -2.212 -31.667 1.00 96.12 165 VAL A CA 1
ATOM 1322 C C . VAL A 1 165 ? 5.698 -2.237 -31.819 1.00 96.12 165 VAL A C 1
ATOM 1324 O O . VAL A 1 165 ? 6.285 -1.225 -32.190 1.00 96.12 165 VAL A O 1
ATOM 1327 N N . TRP A 1 166 ? 6.317 -3.384 -31.548 1.00 92.06 166 TRP A N 1
ATOM 1328 C CA . TRP A 1 166 ? 7.761 -3.550 -31.718 1.00 92.06 166 TRP A CA 1
ATOM 1329 C C . TRP A 1 166 ? 8.149 -3.758 -33.187 1.00 92.06 166 TRP A C 1
ATOM 1331 O O . TRP A 1 166 ? 9.048 -3.092 -33.693 1.00 92.06 166 TRP A O 1
ATOM 1341 N N . ALA A 1 167 ? 7.432 -4.640 -33.891 1.00 94.50 167 ALA A N 1
ATOM 1342 C CA . ALA A 1 167 ? 7.617 -4.900 -35.317 1.00 94.50 167 ALA A CA 1
ATOM 1343 C C . ALA A 1 167 ? 6.299 -5.359 -35.978 1.00 94.50 167 ALA A C 1
ATOM 1345 O O . ALA A 1 167 ? 5.430 -5.911 -35.292 1.00 94.50 167 ALA A O 1
ATOM 1346 N N . PRO A 1 168 ? 6.119 -5.160 -37.300 1.00 96.62 168 PRO A N 1
ATOM 1347 C CA . PRO A 1 168 ? 4.939 -5.638 -38.019 1.00 96.62 168 PRO A CA 1
ATOM 1348 C C . PRO A 1 168 ? 4.746 -7.153 -37.876 1.00 96.62 168 PRO A C 1
ATOM 1350 O O . PRO A 1 168 ? 5.686 -7.923 -38.041 1.00 96.62 168 PRO A O 1
ATOM 1353 N N . GLY A 1 169 ? 3.518 -7.585 -37.580 1.00 96.00 169 GLY A N 1
ATOM 1354 C CA . GLY A 1 169 ? 3.171 -9.004 -37.429 1.00 96.00 169 GLY A CA 1
ATOM 1355 C C . GLY A 1 169 ? 3.541 -9.635 -36.080 1.00 96.00 169 GLY A C 1
ATOM 1356 O O . GLY A 1 169 ? 3.129 -10.763 -35.822 1.00 96.00 169 GLY A O 1
ATOM 1357 N N . ILE A 1 170 ? 4.253 -8.922 -35.201 1.00 95.69 170 ILE A N 1
ATOM 1358 C CA . ILE A 1 170 ? 4.597 -9.398 -33.853 1.00 95.69 170 ILE A CA 1
ATOM 1359 C C . ILE A 1 170 ? 3.522 -8.949 -32.848 1.00 95.69 170 ILE A C 1
ATOM 1361 O O . ILE A 1 170 ? 3.026 -7.820 -32.960 1.00 95.69 170 ILE A O 1
ATOM 1365 N N . PRO A 1 171 ? 3.140 -9.791 -31.862 1.00 97.31 171 PRO A N 1
ATOM 1366 C CA . PRO A 1 171 ? 2.286 -9.357 -30.763 1.00 97.31 171 PRO A CA 1
ATOM 1367 C C . PRO A 1 171 ? 2.818 -8.079 -30.110 1.00 97.31 171 PRO A C 1
ATOM 1369 O O . PRO A 1 171 ? 4.023 -7.910 -29.932 1.00 97.31 171 PRO A O 1
ATOM 1372 N N . LYS A 1 172 ? 1.908 -7.170 -29.754 1.00 96.81 172 LYS A N 1
ATOM 1373 C CA . LYS A 1 172 ? 2.275 -5.940 -29.045 1.00 96.81 172 LYS A CA 1
ATOM 1374 C C . LYS A 1 172 ? 2.986 -6.281 -27.733 1.00 96.81 172 LYS A C 1
ATOM 1376 O O . LYS A 1 172 ? 2.700 -7.311 -27.127 1.00 96.81 172 LYS A O 1
ATOM 1381 N N . CYS A 1 173 ? 3.866 -5.393 -27.286 1.00 95.81 173 CYS A N 1
ATOM 1382 C CA . CYS A 1 173 ? 4.574 -5.515 -26.012 1.00 95.81 173 CYS A CA 1
ATOM 1383 C C . CYS A 1 173 ? 4.419 -4.238 -25.176 1.00 95.81 173 CYS A C 1
ATOM 1385 O O . CYS A 1 173 ? 3.674 -3.332 -25.554 1.00 95.81 173 CYS A O 1
ATOM 1387 N N . ILE A 1 174 ? 5.073 -4.189 -24.015 1.00 96.69 174 ILE A N 1
ATOM 1388 C CA . ILE A 1 174 ? 5.054 -3.018 -23.136 1.00 96.69 174 ILE A CA 1
ATOM 1389 C C . ILE A 1 174 ? 5.705 -1.811 -23.826 1.00 96.69 174 ILE A C 1
ATOM 1391 O O . ILE A 1 174 ? 6.743 -1.932 -24.475 1.00 96.69 174 ILE A O 1
ATOM 1395 N N . ASP A 1 175 ? 5.080 -0.648 -23.685 1.00 96.19 175 ASP A N 1
ATOM 1396 C CA . ASP A 1 175 ? 5.577 0.648 -24.149 1.00 96.19 175 ASP A CA 1
ATOM 1397 C C . ASP A 1 175 ? 6.723 1.151 -23.256 1.00 96.19 175 ASP A C 1
ATOM 1399 O O . ASP A 1 175 ? 6.552 2.059 -22.448 1.00 96.19 175 ASP A O 1
ATOM 1403 N N . ALA A 1 176 ? 7.884 0.508 -23.374 1.00 95.81 176 ALA A N 1
ATOM 1404 C CA . ALA A 1 176 ? 9.122 0.854 -22.683 1.00 95.81 176 ALA A CA 1
ATOM 1405 C C . ALA A 1 176 ? 10.313 0.603 -23.619 1.00 95.81 176 ALA A C 1
ATOM 1407 O O . ALA A 1 176 ? 10.331 -0.396 -24.342 1.00 95.81 176 ALA A O 1
ATOM 1408 N N . LYS A 1 177 ? 11.308 1.499 -23.628 1.00 92.50 177 LYS A N 1
ATOM 1409 C CA . LYS A 1 177 ? 12.523 1.338 -24.449 1.00 92.50 177 LYS A CA 1
ATOM 1410 C C . LYS A 1 177 ? 13.645 0.674 -23.660 1.00 92.50 177 LYS A C 1
ATOM 1412 O O . LYS A 1 177 ? 14.445 -0.063 -24.226 1.00 92.50 177 LYS A O 1
ATOM 1417 N N . THR A 1 178 ? 13.700 0.956 -22.366 1.00 91.25 178 THR A N 1
ATOM 1418 C CA . THR A 1 178 ? 14.697 0.472 -21.414 1.00 91.25 178 THR A CA 1
ATOM 1419 C C . THR A 1 178 ? 14.014 -0.002 -20.133 1.00 91.25 178 THR A C 1
ATOM 1421 O O . THR A 1 178 ? 12.863 0.348 -19.867 1.00 91.25 178 THR A O 1
ATOM 1424 N N . GLU A 1 179 ? 14.720 -0.769 -19.299 1.00 90.31 179 GLU A N 1
ATOM 1425 C CA . GLU A 1 179 ? 14.201 -1.180 -17.984 1.00 90.31 179 GLU A CA 1
ATOM 1426 C C . GLU A 1 179 ? 13.844 0.035 -17.103 1.00 90.31 179 GLU A C 1
ATOM 1428 O O . GLU A 1 179 ? 12.862 0.012 -16.362 1.00 90.31 179 GLU A O 1
ATOM 1433 N N . ALA A 1 180 ? 14.596 1.133 -17.229 1.00 89.50 180 ALA A N 1
ATOM 1434 C CA . ALA A 1 180 ? 14.353 2.374 -16.498 1.00 89.50 180 ALA A CA 1
ATOM 1435 C C . ALA A 1 180 ? 13.049 3.087 -16.905 1.00 89.50 180 ALA A C 1
ATOM 1437 O O . ALA A 1 180 ? 12.573 3.936 -16.153 1.00 89.50 180 ALA A O 1
ATOM 1438 N N . ASP A 1 181 ? 12.440 2.732 -18.040 1.00 92.06 181 ASP A N 1
ATOM 1439 C CA . ASP A 1 181 ? 11.123 3.249 -18.435 1.00 92.06 181 ASP A CA 1
ATOM 1440 C C . ASP A 1 181 ? 9.974 2.468 -17.775 1.00 92.06 181 ASP A C 1
ATOM 1442 O O . ASP A 1 181 ? 8.839 2.943 -17.726 1.00 92.06 181 ASP A O 1
ATOM 1446 N N . LEU A 1 182 ? 10.244 1.263 -17.260 1.00 94.19 182 LEU A N 1
ATOM 1447 C CA . LEU A 1 182 ? 9.238 0.442 -16.594 1.00 94.19 182 LEU A CA 1
ATOM 1448 C C . LEU A 1 182 ? 8.870 1.029 -15.232 1.00 94.19 182 LEU A C 1
ATOM 1450 O O . LEU A 1 182 ? 9.712 1.607 -14.550 1.00 94.19 182 LEU A O 1
ATOM 1454 N N . HIS A 1 183 ? 7.637 0.811 -14.781 1.00 93.19 183 HIS A N 1
ATOM 1455 C CA . HIS A 1 183 ? 7.262 1.104 -13.399 1.00 93.19 183 HIS A CA 1
ATOM 1456 C C . HIS A 1 183 ? 8.077 0.235 -12.424 1.00 93.19 183 HIS A C 1
ATOM 1458 O O . HIS A 1 183 ? 8.321 -0.936 -12.708 1.00 93.19 183 HIS A O 1
ATOM 1464 N N . GLN A 1 184 ? 8.472 0.775 -11.267 1.00 92.12 184 GLN A N 1
ATOM 1465 C CA . GLN A 1 184 ? 9.331 0.062 -10.309 1.00 92.12 184 GLN A CA 1
ATOM 1466 C C . GLN A 1 184 ? 8.745 -1.293 -9.871 1.00 92.12 184 GLN A C 1
ATOM 1468 O O . GLN A 1 184 ? 9.488 -2.258 -9.756 1.00 92.12 184 GLN A O 1
ATOM 1473 N N . ASP A 1 185 ? 7.419 -1.384 -9.715 1.00 92.69 185 ASP A N 1
ATOM 1474 C CA . ASP A 1 185 ? 6.699 -2.631 -9.378 1.00 92.69 185 ASP A CA 1
ATOM 1475 C C . ASP A 1 185 ? 6.930 -3.798 -10.354 1.00 92.69 185 ASP A C 1
ATOM 1477 O O . ASP A 1 185 ? 6.632 -4.939 -10.012 1.00 92.69 185 ASP A O 1
ATOM 1481 N N . VAL A 1 186 ? 7.404 -3.536 -11.577 1.00 92.88 186 VAL A N 1
ATOM 1482 C CA . VAL A 1 186 ? 7.643 -4.574 -12.596 1.00 92.88 186 VAL A CA 1
ATOM 1483 C C . VAL A 1 186 ? 9.112 -4.677 -13.016 1.00 92.88 186 VAL A C 1
ATOM 1485 O O . VAL A 1 186 ? 9.424 -5.388 -13.972 1.00 92.88 186 VAL A O 1
ATOM 1488 N N . ARG A 1 187 ? 10.012 -3.968 -12.327 1.00 92.19 187 ARG A N 1
ATOM 1489 C CA . ARG A 1 187 ? 11.464 -4.108 -12.502 1.00 92.19 187 ARG A CA 1
ATOM 1490 C C . ARG A 1 187 ? 11.985 -5.280 -11.679 1.00 92.19 187 ARG A C 1
ATOM 1492 O O . ARG A 1 187 ? 11.301 -5.781 -10.786 1.00 92.19 187 ARG A O 1
ATOM 1499 N N . PHE A 1 188 ? 13.213 -5.703 -11.959 1.00 86.31 188 PHE A N 1
ATOM 1500 C CA .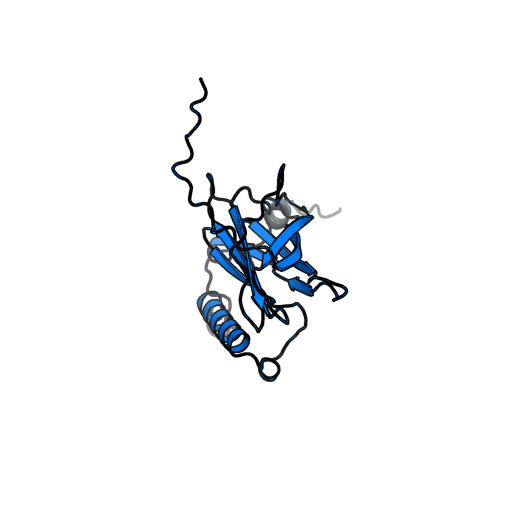 PHE A 1 188 ? 13.894 -6.611 -11.048 1.00 86.31 188 PHE A CA 1
ATOM 1501 C C . PHE A 1 188 ? 14.200 -5.902 -9.729 1.00 86.31 188 PHE A C 1
ATOM 1503 O O . PHE A 1 188 ? 14.620 -4.743 -9.712 1.00 86.31 188 PHE A O 1
ATOM 1510 N N . ASP A 1 189 ? 14.041 -6.630 -8.627 1.00 84.94 189 ASP A N 1
ATOM 1511 C CA . ASP A 1 189 ? 14.666 -6.246 -7.366 1.00 84.94 189 ASP A CA 1
ATOM 1512 C C . ASP A 1 189 ? 16.193 -6.227 -7.540 1.00 84.94 189 ASP A C 1
ATOM 1514 O O . ASP A 1 189 ? 16.744 -7.011 -8.320 1.00 84.94 189 ASP A O 1
ATOM 1518 N N . ASN A 1 190 ? 16.884 -5.354 -6.803 1.00 80.69 190 ASN A N 1
ATOM 1519 C CA . ASN A 1 190 ? 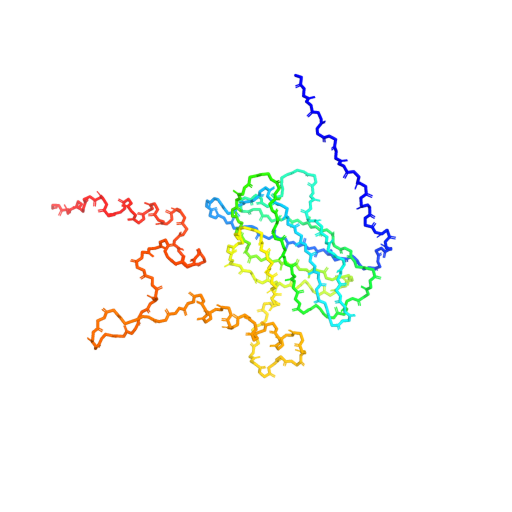18.318 -5.095 -6.995 1.00 80.69 190 ASN A CA 1
ATOM 1520 C C . ASN A 1 190 ? 19.191 -6.356 -6.901 1.00 80.69 190 ASN A C 1
ATOM 1522 O O . ASN A 1 190 ? 20.113 -6.518 -7.700 1.00 80.69 190 ASN A O 1
ATOM 1526 N N . GLU A 1 191 ? 18.865 -7.271 -5.986 1.00 81.00 191 GLU A N 1
ATOM 1527 C CA . GLU A 1 191 ? 19.557 -8.559 -5.841 1.00 81.00 191 GLU A CA 1
ATOM 1528 C C . GLU A 1 191 ? 19.449 -9.385 -7.132 1.00 81.00 191 GLU A C 1
ATOM 1530 O O . GLU A 1 191 ? 20.456 -9.785 -7.708 1.00 81.00 191 GLU A O 1
ATOM 1535 N N . LYS A 1 192 ? 18.232 -9.534 -7.675 1.00 82.31 192 LYS A N 1
ATOM 1536 C CA . LYS A 1 192 ? 18.003 -10.274 -8.926 1.00 82.31 192 LYS A CA 1
ATOM 1537 C C . LYS A 1 192 ? 18.637 -9.603 -10.135 1.00 82.31 192 LYS A C 1
ATOM 1539 O O . LYS A 1 192 ? 19.099 -10.308 -11.029 1.00 82.31 192 LYS A O 1
ATOM 1544 N N . ARG A 1 193 ? 18.642 -8.265 -10.191 1.00 82.19 193 ARG A N 1
ATOM 1545 C CA . ARG A 1 193 ? 19.344 -7.538 -11.258 1.00 82.19 193 ARG A CA 1
ATOM 1546 C C . ARG A 1 193 ? 20.838 -7.860 -11.211 1.00 82.19 193 ARG A C 1
ATOM 1548 O O . ARG A 1 193 ? 21.405 -8.221 -12.236 1.00 82.19 193 ARG A O 1
ATOM 1555 N N . SER A 1 194 ? 21.432 -7.797 -10.021 1.00 79.44 194 SER A N 1
ATOM 1556 C CA . SER A 1 194 ? 22.857 -8.076 -9.814 1.00 7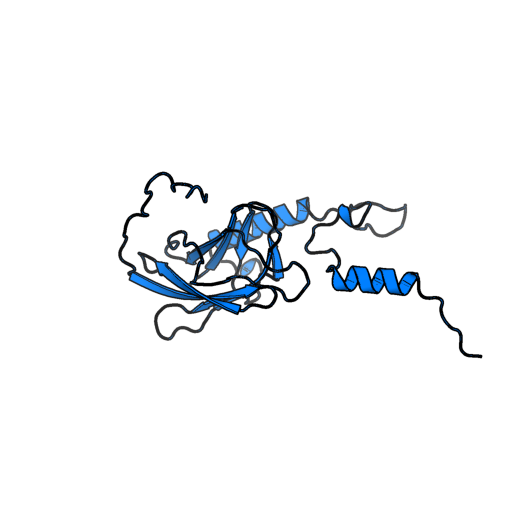9.44 194 SER A CA 1
ATOM 1557 C C . SER A 1 194 ? 23.211 -9.522 -10.178 1.00 79.44 194 SER A C 1
ATOM 1559 O O . SER A 1 194 ? 24.184 -9.749 -10.894 1.00 79.44 194 SER A O 1
ATOM 1561 N N . ASP A 1 195 ? 22.388 -10.492 -9.769 1.00 81.50 195 ASP A N 1
ATOM 1562 C CA . ASP A 1 195 ? 22.561 -11.908 -10.120 1.00 81.50 195 ASP A CA 1
ATOM 1563 C C . ASP A 1 195 ? 22.471 -12.143 -11.634 1.00 81.50 195 ASP A C 1
ATOM 1565 O O . ASP A 1 195 ? 23.281 -12.872 -12.218 1.00 81.50 195 ASP A O 1
ATOM 1569 N N . PHE A 1 196 ? 21.484 -11.521 -12.287 1.00 81.12 196 PHE A N 1
ATOM 1570 C CA . PHE A 1 196 ? 21.284 -11.636 -13.728 1.00 81.12 196 PHE A CA 1
ATOM 1571 C C . PHE A 1 196 ? 22.470 -11.053 -14.502 1.00 81.12 196 PHE A C 1
ATOM 1573 O O . PHE A 1 196 ? 23.021 -11.716 -15.381 1.00 81.12 196 PHE A O 1
ATOM 1580 N N . GLU A 1 197 ? 22.907 -9.846 -14.142 1.00 83.56 197 GLU A N 1
ATOM 1581 C CA . GLU A 1 197 ? 24.068 -9.201 -14.754 1.00 83.56 197 GLU A CA 1
ATOM 1582 C C . GLU A 1 197 ? 25.348 -10.006 -14.509 1.00 83.56 197 GLU A C 1
ATOM 1584 O O . GLU A 1 197 ? 26.098 -10.256 -15.452 1.00 83.56 197 GLU A O 1
ATOM 1589 N N . GLY A 1 198 ? 25.583 -10.496 -13.290 1.00 77.50 198 GLY A N 1
ATOM 1590 C CA . GLY A 1 198 ? 26.742 -11.339 -12.976 1.00 77.50 198 GLY A CA 1
ATOM 1591 C C . GLY A 1 198 ? 26.771 -12.645 -13.781 1.00 77.50 198 GLY A C 1
ATOM 1592 O O . GLY A 1 198 ? 27.832 -13.073 -14.249 1.00 77.50 198 GLY A O 1
ATOM 1593 N N . SER A 1 199 ? 25.601 -13.243 -14.019 1.00 82.00 199 SER A N 1
ATOM 1594 C CA . SER A 1 199 ? 25.468 -14.471 -14.812 1.00 82.00 199 SER A CA 1
ATOM 1595 C C . SER A 1 199 ? 25.812 -14.262 -16.290 1.00 82.00 199 SER A C 1
ATOM 1597 O O . SER A 1 199 ? 26.399 -15.148 -16.904 1.00 82.00 199 SER A O 1
ATOM 1599 N N . LEU A 1 200 ? 25.508 -13.091 -16.862 1.00 77.75 200 LEU A N 1
ATOM 1600 C CA . LEU A 1 200 ? 25.839 -12.768 -18.258 1.00 77.75 200 LEU A CA 1
ATOM 1601 C C . LEU A 1 200 ? 27.347 -12.613 -18.506 1.00 77.75 200 LEU A C 1
ATOM 1603 O O . LEU A 1 200 ? 27.807 -12.812 -19.628 1.00 77.75 200 LEU A O 1
ATOM 1607 N N . HIS A 1 201 ? 28.111 -12.257 -17.471 1.00 73.00 201 HIS A N 1
ATOM 1608 C CA . HIS A 1 201 ? 29.558 -12.048 -17.561 1.00 73.00 201 HIS A CA 1
ATOM 1609 C C . HIS A 1 201 ? 30.376 -13.288 -17.174 1.00 73.00 201 HIS A C 1
ATOM 1611 O O . HIS A 1 201 ? 31.595 -13.296 -17.355 1.00 73.00 201 HIS A O 1
ATOM 1617 N N . SER A 1 202 ? 29.733 -14.339 -16.657 1.00 59.75 202 SER A N 1
ATOM 1618 C CA . SER A 1 202 ? 30.408 -15.592 -16.323 1.00 59.75 202 SER A CA 1
ATOM 1619 C C . SER A 1 202 ? 30.596 -16.430 -17.595 1.00 59.75 202 SER A C 1
ATOM 1621 O O . SER A 1 202 ? 29.601 -16.804 -18.218 1.00 59.75 202 SER A O 1
ATOM 1623 N N . PRO A 1 203 ? 31.837 -16.741 -18.022 1.00 58.03 203 PRO A N 1
ATOM 1624 C CA . PRO A 1 203 ? 32.043 -17.652 -19.138 1.00 58.03 203 PRO A CA 1
ATOM 1625 C C . PRO A 1 203 ? 31.484 -19.021 -18.750 1.00 58.03 203 PRO A C 1
ATOM 1627 O O . PRO A 1 203 ? 31.811 -19.550 -17.686 1.00 58.03 203 PRO A O 1
ATOM 1630 N N . VAL A 1 204 ? 30.644 -19.591 -19.613 1.00 60.31 204 VAL A N 1
ATOM 1631 C CA . VAL A 1 204 ? 30.244 -20.995 -19.516 1.00 60.31 204 VAL A CA 1
ATOM 1632 C C . VAL A 1 204 ? 31.534 -21.815 -19.542 1.00 60.31 204 VAL A C 1
ATOM 1634 O O . VAL A 1 204 ? 32.208 -21.892 -20.567 1.00 60.31 204 VAL A O 1
ATOM 1637 N N . GLN A 1 205 ? 31.938 -22.361 -18.396 1.00 56.00 205 GLN A N 1
ATOM 1638 C CA . GLN A 1 205 ? 32.948 -23.408 -18.372 1.00 56.00 205 GLN A CA 1
ATOM 1639 C C . GLN A 1 205 ? 32.274 -24.666 -18.906 1.00 56.00 205 GLN A C 1
ATOM 1641 O O . GLN A 1 205 ? 31.602 -25.377 -18.160 1.00 56.00 205 GLN A O 1
ATOM 1646 N N . ASP A 1 206 ? 32.417 -24.907 -20.207 1.00 49.84 206 ASP A N 1
ATOM 1647 C CA . ASP A 1 206 ? 32.087 -26.204 -20.785 1.00 49.84 206 ASP A CA 1
ATOM 1648 C C . ASP A 1 206 ? 32.976 -27.268 -20.112 1.00 49.84 206 ASP A C 1
ATOM 1650 O O . ASP A 1 206 ? 34.205 -27.116 -20.095 1.00 49.84 206 ASP A O 1
ATOM 1654 N N . PRO A 1 207 ? 32.401 -28.329 -19.518 1.00 58.50 207 PRO A N 1
ATOM 1655 C CA . PRO A 1 207 ? 33.194 -29.433 -19.007 1.00 58.50 207 PRO A CA 1
ATOM 1656 C C . PRO A 1 207 ? 33.842 -30.190 -20.177 1.00 58.50 207 PRO A C 1
ATOM 1658 O O . PRO A 1 207 ? 33.156 -30.557 -21.131 1.00 58.50 207 PRO A O 1
ATOM 1661 N N . LEU A 1 208 ? 35.161 -30.402 -20.078 1.00 49.59 208 LEU A N 1
ATOM 1662 C CA . LEU A 1 208 ? 35.952 -31.284 -20.951 1.00 49.59 208 LEU A CA 1
ATOM 1663 C C . LEU A 1 208 ? 35.519 -32.751 -20.831 1.00 49.59 208 LEU A C 1
ATOM 1665 O O . LEU A 1 208 ? 35.236 -33.187 -19.690 1.00 49.59 208 LEU A O 1
#

Solvent-accessible surface area (backbone atoms only — not comparable to full-atom values): 12340 Å² total; per-residue (Å²): 138,81,79,79,78,76,79,85,72,88,79,71,70,80,89,63,64,69,68,35,59,28,45,33,37,42,30,24,24,74,54,77,74,14,25,39,87,43,46,41,31,40,29,49,31,23,78,67,39,64,35,56,82,39,75,70,81,65,100,76,85,61,48,38,60,52,32,74,45,77,45,81,47,53,13,68,55,79,32,66,64,75,56,35,43,35,43,34,39,38,74,64,86,64,88,61,39,29,24,39,39,33,36,37,43,29,49,64,78,88,54,74,67,45,48,25,58,59,70,37,66,47,60,64,76,37,76,48,78,29,46,57,65,71,90,71,58,80,89,68,51,81,49,69,69,52,50,49,50,54,52,51,52,52,52,52,46,55,69,72,62,39,78,32,78,84,50,93,95,50,79,66,41,71,64,53,93,49,75,86,62,48,59,76,76,77,47,74,56,63,66,59,45,52,53,52,55,53,55,74,71,52,76,82,78,75,82,131

Foldseek 3Di:
DDPDPPDPDDPPPPPQPQPWKKKKKWFFAQFPLQFDPFWKWKWWAAPQGIAPTDTDDDPDDPRPRGDIDIDIGGGSDDRHHTFKMKMWTAGDDDFGKHATQWMWIGTPDDDDIFIFGDRDIDGYGDMDITGTPPDDDQVRDPDPVVNVNVVVVVVVCPVQWDWDDPDPPDDTDTPDPDLVSHDPSPHDGPVVVVVVVVVVPDPPPDDD

Secondary structure (DSSP, 8-state):
-------------------EEEEEEEEE-SSTT----SEEEEEEEESS-B---EE---SS--S-TT-EEEEEEEESS---SEEEEEEEEE-SSS---EEEEEEEEE-STTPPPEEEEEEEEE-SSEEEEEEPSS---GGG--SHHHHHHHHHHHHHHHHHS-EE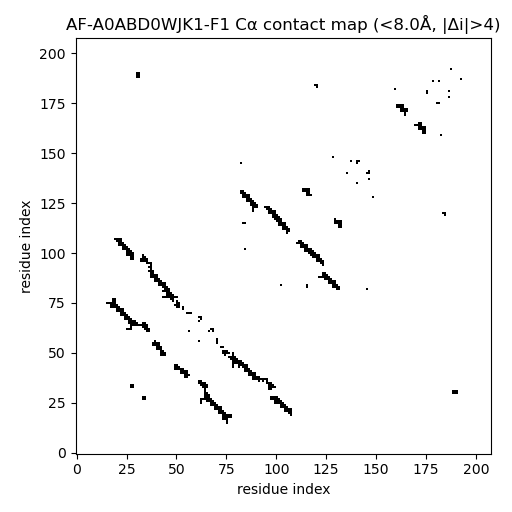--STTSPPEES-SSGGGS-GGGSPPHHHHHHHHHHHHS------

Sequence (208 aa):
MIEEVENPEGARSPDYPCQMEYKVTVATGTSEYSGTNNYIYITLVGEKGESEKTILDNPGLDFCRGAVDDYKVCSSIPLGPLLLVRLEKQRYWVEDNWFCRYVTVKPPGDAAALTFPCYRWLIGDVKVELREGAAKRRCDDTSPKLLTHRKAELQERQTTYRWCVWAPGIPKCIDAKTEADLHQDVRFDNEKRSDFEGSLHSPVQDPL

Mean predicted aligned error: 7.44 Å

Radius of gyration: 21.3 Å; Cα contacts (8 Å, |Δi|>4): 361; chains: 1; bounding box: 58×57×60 Å